Protein AF-A0A6P2AB11-F1 (afdb_monomer)

Solvent-accessible surface area (backbone atoms only — not comparable to full-atom values): 17139 Å² total; per-residue (Å²): 144,87,82,83,80,92,82,57,99,85,58,57,58,58,28,45,93,41,48,32,78,55,97,66,71,60,27,66,57,38,44,54,52,29,52,50,29,42,52,50,10,52,50,25,40,48,49,32,63,47,36,84,75,46,47,66,59,37,55,74,72,71,49,85,82,56,57,65,55,26,44,49,53,10,48,53,26,31,52,50,23,41,60,48,34,55,57,24,45,52,37,39,54,57,51,58,48,41,42,80,66,49,91,87,47,64,42,100,84,70,39,41,39,61,58,45,51,50,53,30,54,56,46,44,54,50,48,45,52,51,43,44,52,48,38,51,52,52,45,42,24,49,73,64,79,22,58,87,46,95,56,49,68,56,70,67,57,54,53,53,51,53,53,48,49,55,54,49,49,56,40,51,49,41,50,47,39,40,30,58,72,54,18,46,61,26,51,66,38,38,30,65,73,67,69,55,51,74,69,58,57,75,67,45,80,80,79,68,41,28,51,62,53,34,54,67,55,54,50,76,81,49,79,68,66,45,60,46,78,61,94,53,30,37,27,46,61,92,44,83,44,43,79,50,66,92,86,57,65,57,69,66,51,42,50,60,63,58,68,57,93,70,59,44,83,46,54,45,80,47,73,47,97,85,60,34,28,33,36,21,51,82,89,37,84,69,47,78,40,74,47,58,71,59,49,52,50,47,49,52,32,54,29,60,74,56,109

Structure (mmCIF, N/CA/C/O backbone):
data_AF-A0A6P2AB11-F1
#
_entry.id   AF-A0A6P2AB11-F1
#
loop_
_atom_site.group_PDB
_atom_site.id
_atom_site.type_symbol
_atom_site.label_atom_id
_atom_site.label_alt_id
_atom_site.label_comp_id
_atom_site.label_asym_id
_atom_site.label_entity_id
_atom_site.label_seq_id
_atom_site.pdbx_PDB_ins_code
_atom_site.Cartn_x
_atom_site.Cartn_y
_atom_site.Cartn_z
_atom_site.occupancy
_atom_site.B_iso_or_equiv
_atom_site.auth_seq_id
_atom_site.auth_comp_id
_atom_site.auth_asym_id
_atom_site.auth_atom_id
_atom_site.pdbx_PDB_model_num
ATOM 1 N N . MET A 1 1 ? 21.483 17.531 13.051 1.00 34.12 1 MET A N 1
ATOM 2 C CA . MET A 1 1 ? 22.506 17.033 12.108 1.00 34.12 1 MET A CA 1
ATOM 3 C C . MET A 1 1 ? 21.795 16.396 10.913 1.00 34.12 1 MET A C 1
ATOM 5 O O . MET A 1 1 ? 21.757 15.186 10.790 1.00 34.12 1 MET A O 1
ATOM 9 N N . PHE A 1 2 ? 21.144 17.225 10.095 1.00 35.28 2 PHE A N 1
ATOM 10 C CA . PHE A 1 2 ? 20.421 16.840 8.877 1.00 35.28 2 PHE A CA 1
ATOM 11 C C . PHE A 1 2 ? 20.714 17.931 7.851 1.00 35.28 2 PHE A C 1
ATOM 13 O O . PHE A 1 2 ? 19.971 18.897 7.731 1.00 35.28 2 PHE A O 1
ATOM 20 N N . LEU A 1 3 ? 21.880 17.845 7.223 1.00 35.19 3 LEU A N 1
ATOM 21 C CA . LEU A 1 3 ? 22.213 18.637 6.047 1.00 35.19 3 LEU A CA 1
ATOM 22 C C . LEU A 1 3 ? 23.374 17.924 5.350 1.00 35.19 3 LEU A C 1
ATOM 24 O O . LEU A 1 3 ? 24.538 18.205 5.611 1.00 35.19 3 LEU A O 1
ATOM 28 N N . PHE A 1 4 ? 23.051 16.935 4.522 1.00 38.69 4 PHE A N 1
ATOM 29 C CA . PHE A 1 4 ? 23.984 16.448 3.514 1.00 38.69 4 PHE A CA 1
ATOM 30 C C . PHE A 1 4 ? 23.495 16.964 2.162 1.00 38.69 4 PHE A C 1
ATOM 32 O O . PHE A 1 4 ? 22.504 16.489 1.622 1.00 38.69 4 PHE A O 1
ATOM 39 N N . LEU A 1 5 ? 24.159 18.040 1.733 1.00 37.28 5 LEU A N 1
ATOM 40 C CA . LEU A 1 5 ? 24.574 18.349 0.364 1.00 37.28 5 LEU A CA 1
ATOM 41 C C . LEU A 1 5 ? 23.638 17.867 -0.757 1.00 37.28 5 LEU A C 1
ATOM 43 O O . LEU A 1 5 ? 23.823 16.801 -1.333 1.00 37.28 5 LEU A O 1
ATOM 47 N N . ILE A 1 6 ? 22.692 18.734 -1.123 1.00 41.22 6 ILE A N 1
ATOM 48 C CA . ILE A 1 6 ? 22.151 18.784 -2.484 1.00 41.22 6 ILE A CA 1
ATOM 49 C C . ILE A 1 6 ? 23.162 19.590 -3.305 1.00 41.22 6 ILE A C 1
ATOM 51 O O . ILE A 1 6 ? 23.110 20.817 -3.333 1.00 41.22 6 ILE A O 1
ATOM 55 N N . THR A 1 7 ? 24.120 18.911 -3.924 1.00 39.31 7 THR A N 1
ATOM 56 C CA . THR A 1 7 ? 25.009 19.498 -4.936 1.00 39.31 7 THR A CA 1
ATOM 57 C C . THR A 1 7 ? 25.017 18.575 -6.143 1.00 39.31 7 THR A C 1
ATOM 59 O O . THR A 1 7 ? 25.896 17.733 -6.263 1.00 39.31 7 THR A O 1
ATOM 62 N N . ASP A 1 8 ? 23.931 18.665 -6.912 1.00 36.97 8 ASP A N 1
ATOM 63 C CA . ASP A 1 8 ? 23.827 18.501 -8.371 1.00 36.97 8 ASP A CA 1
ATOM 64 C C . ASP A 1 8 ? 22.371 18.166 -8.709 1.00 36.97 8 ASP A C 1
ATOM 66 O O . ASP A 1 8 ? 21.935 17.023 -8.705 1.00 36.97 8 ASP A O 1
ATOM 70 N N . ALA A 1 9 ? 21.572 19.198 -8.984 1.00 40.34 9 ALA A N 1
ATOM 71 C CA . ALA A 1 9 ? 20.185 19.038 -9.428 1.00 40.34 9 ALA A CA 1
ATOM 72 C C . ALA A 1 9 ? 20.074 18.607 -10.912 1.00 40.34 9 ALA A C 1
ATOM 74 O O . ALA A 1 9 ? 18.976 18.582 -11.462 1.00 40.34 9 ALA A O 1
ATOM 75 N N . SER A 1 10 ? 21.200 18.299 -11.568 1.00 41.22 10 SER A N 1
ATOM 76 C CA . SER A 1 10 ? 21.298 17.898 -12.979 1.00 41.22 10 SER A CA 1
ATOM 77 C C . SER A 1 10 ? 21.684 16.427 -13.193 1.00 41.22 10 SER A C 1
ATOM 79 O O . SER A 1 10 ? 21.581 15.946 -14.320 1.00 41.22 10 SER A O 1
ATOM 81 N N . SER A 1 11 ? 22.060 15.688 -12.146 1.00 46.97 11 SER A N 1
ATOM 82 C CA . SER A 1 11 ? 22.234 14.231 -12.170 1.00 46.97 11 SER A CA 1
ATOM 83 C C . SER A 1 11 ? 21.175 13.608 -11.259 1.00 46.97 11 SER A C 1
ATOM 85 O O . SER A 1 11 ? 21.085 13.918 -10.075 1.00 46.97 11 SER A O 1
ATOM 87 N N . GLY A 1 12 ? 20.278 12.795 -11.826 1.00 59.38 12 GLY A N 1
ATOM 88 C CA . GLY A 1 12 ? 19.203 12.156 -11.060 1.00 59.38 12 GLY A CA 1
ATOM 89 C C . GLY A 1 12 ? 19.743 11.383 -9.850 1.00 59.38 12 GLY A C 1
ATOM 90 O O . GLY A 1 12 ? 20.877 10.920 -9.881 1.00 59.38 12 GLY A O 1
ATOM 91 N N . LEU A 1 13 ? 18.938 11.228 -8.790 1.00 71.50 13 LEU A N 1
ATOM 92 C CA . LEU A 1 13 ? 19.354 10.482 -7.593 1.00 71.50 13 LEU A CA 1
ATOM 93 C C . LEU A 1 13 ? 19.902 9.099 -7.976 1.00 71.50 13 LEU A C 1
ATOM 95 O O . LEU A 1 13 ? 19.181 8.294 -8.568 1.00 71.50 13 LEU A O 1
ATOM 99 N N . ASP A 1 14 ? 21.151 8.824 -7.612 1.00 78.69 14 ASP A N 1
ATOM 100 C CA . ASP A 1 14 ? 21.774 7.518 -7.806 1.00 78.69 14 ASP A CA 1
ATOM 101 C C . ASP A 1 14 ? 21.061 6.446 -6.978 1.00 78.69 14 ASP A C 1
ATOM 103 O O . ASP A 1 14 ? 20.779 6.624 -5.789 1.00 78.69 14 ASP A O 1
ATOM 107 N N . LEU A 1 15 ? 20.805 5.294 -7.594 1.00 80.62 15 LEU A N 1
ATOM 108 C CA . LEU A 1 15 ? 20.230 4.143 -6.914 1.00 80.62 15 LEU A CA 1
ATOM 109 C C . LEU A 1 15 ? 21.322 3.267 -6.296 1.00 80.62 15 LEU A C 1
ATOM 111 O O . LEU A 1 15 ? 22.359 2.963 -6.896 1.00 80.62 15 LEU A O 1
ATOM 115 N N . GLY A 1 16 ? 21.057 2.820 -5.073 1.00 79.06 16 GLY A N 1
ATOM 116 C CA . GLY A 1 16 ? 21.843 1.818 -4.375 1.00 79.06 16 GLY A CA 1
ATOM 117 C C . GLY A 1 16 ? 21.654 0.415 -4.955 1.00 79.06 16 GLY A C 1
ATOM 118 O O . GLY A 1 16 ? 20.886 0.177 -5.885 1.00 79.06 16 GLY A O 1
ATOM 119 N N . ILE A 1 17 ? 22.338 -0.565 -4.360 1.00 78.81 17 ILE A N 1
ATOM 120 C CA . ILE A 1 17 ? 22.273 -1.971 -4.797 1.00 78.81 17 ILE A CA 1
ATOM 121 C C . ILE A 1 17 ? 20.842 -2.527 -4.666 1.00 78.81 17 ILE A C 1
ATOM 123 O O . ILE A 1 17 ? 20.426 -3.361 -5.466 1.00 78.81 17 ILE A O 1
ATOM 127 N N . ASN A 1 18 ? 20.054 -2.033 -3.714 1.00 80.56 18 ASN A N 1
ATOM 128 C CA . ASN A 1 18 ? 18.635 -2.366 -3.553 1.00 80.56 18 ASN A CA 1
ATOM 129 C C . ASN A 1 18 ? 17.713 -1.695 -4.599 1.00 80.56 18 ASN A C 1
ATOM 131 O O . ASN A 1 18 ? 16.507 -1.923 -4.577 1.00 80.56 18 ASN A O 1
ATOM 135 N N . GLY A 1 19 ? 18.241 -0.880 -5.517 1.00 82.94 19 GLY A N 1
ATOM 136 C CA . GLY A 1 19 ? 17.440 -0.155 -6.505 1.00 82.94 19 GLY A CA 1
ATOM 137 C C . GLY A 1 19 ? 16.681 1.046 -5.934 1.00 82.94 19 GLY A C 1
ATOM 138 O O . GLY A 1 19 ? 15.733 1.500 -6.559 1.00 82.94 19 GLY A O 1
ATOM 139 N N . LEU A 1 20 ? 17.073 1.554 -4.760 1.00 87.88 20 LEU A N 1
ATOM 140 C CA . LEU A 1 20 ? 16.475 2.729 -4.120 1.00 87.88 20 LEU A CA 1
ATOM 141 C C . LEU A 1 20 ? 17.543 3.797 -3.845 1.00 87.88 20 LEU A C 1
ATOM 143 O O . LEU A 1 20 ? 18.710 3.452 -3.655 1.00 87.88 20 LEU A O 1
ATOM 147 N N . PRO A 1 21 ? 17.169 5.085 -3.756 1.00 86.38 21 PRO A N 1
ATOM 148 C CA . PRO A 1 21 ? 18.106 6.159 -3.412 1.00 86.38 21 PRO A CA 1
ATOM 149 C C . PRO A 1 21 ? 18.476 6.188 -1.916 1.00 86.38 21 PRO A C 1
ATOM 151 O O . PRO A 1 21 ? 19.158 7.094 -1.443 1.00 86.38 21 PRO A O 1
ATOM 154 N N . TYR A 1 22 ? 18.007 5.205 -1.148 1.00 87.94 22 TYR A N 1
ATOM 155 C CA . TYR A 1 22 ? 18.247 5.044 0.280 1.00 87.94 22 TYR A CA 1
ATOM 156 C C . TYR A 1 22 ? 18.471 3.560 0.614 1.00 87.94 22 TYR A C 1
ATOM 158 O O . TYR A 1 22 ? 17.988 2.679 -0.100 1.00 87.94 22 TYR A O 1
ATOM 166 N N . PRO A 1 23 ? 19.206 3.247 1.696 1.00 84.69 23 PRO A N 1
ATOM 167 C CA . PRO A 1 23 ? 19.664 1.883 1.966 1.00 84.69 23 PRO A CA 1
ATOM 168 C C . PRO A 1 23 ? 18.557 0.927 2.427 1.00 84.69 23 PRO A C 1
ATOM 170 O O . PRO A 1 23 ? 18.666 -0.277 2.203 1.00 84.69 23 PRO A O 1
ATOM 173 N N . LEU A 1 24 ? 17.502 1.440 3.067 1.00 86.56 24 LEU A N 1
ATOM 174 C CA . LEU A 1 24 ? 16.426 0.633 3.642 1.00 86.56 24 LEU A CA 1
ATOM 175 C C . LEU A 1 24 ? 15.075 1.027 3.038 1.00 86.56 24 LEU A C 1
ATOM 177 O O . LEU A 1 24 ? 14.727 2.204 3.131 1.00 86.56 24 LEU A O 1
ATOM 181 N N . PRO A 1 25 ? 14.306 0.075 2.478 1.00 91.88 25 PRO A N 1
ATOM 182 C CA . PRO A 1 25 ? 12.955 0.328 1.985 1.00 91.88 25 PRO A CA 1
ATOM 183 C C . PRO A 1 25 ? 12.088 1.001 3.055 1.00 91.88 25 PRO A C 1
ATOM 185 O O . PRO A 1 25 ? 11.989 0.523 4.188 1.00 91.88 25 PRO A O 1
ATOM 188 N N . ILE A 1 26 ? 11.471 2.125 2.712 1.00 95.44 26 ILE A N 1
ATOM 189 C CA . ILE A 1 26 ? 10.623 2.894 3.622 1.00 95.44 26 ILE A CA 1
ATOM 190 C C . ILE A 1 26 ? 9.228 2.270 3.661 1.00 95.44 26 ILE A C 1
ATOM 192 O O . ILE A 1 26 ? 8.642 2.160 4.740 1.00 95.44 26 ILE A O 1
ATOM 196 N N . HIS A 1 27 ? 8.706 1.821 2.514 1.00 96.69 27 HIS A N 1
ATOM 197 C CA . HIS A 1 27 ? 7.354 1.275 2.419 1.00 96.69 27 HIS A CA 1
ATOM 198 C C . HIS A 1 27 ? 7.125 0.076 3.354 1.00 96.69 27 HIS A C 1
ATOM 200 O O . HIS A 1 27 ? 6.214 0.174 4.174 1.00 96.69 27 HIS A O 1
ATOM 206 N N . PRO A 1 28 ? 7.938 -1.002 3.358 1.00 94.31 28 PRO A N 1
ATOM 207 C CA . PRO A 1 28 ? 7.726 -2.137 4.264 1.00 94.31 28 PRO A CA 1
ATOM 208 C C . PRO A 1 28 ? 7.771 -1.754 5.751 1.00 94.31 28 PRO A C 1
ATOM 210 O O . PRO A 1 28 ? 6.985 -2.262 6.549 1.00 94.31 28 PRO A O 1
ATOM 213 N N . ASN A 1 29 ? 8.629 -0.801 6.131 1.00 95.31 29 ASN A N 1
ATOM 214 C CA . ASN A 1 29 ? 8.689 -0.294 7.505 1.00 95.31 29 ASN A CA 1
ATOM 215 C C . ASN A 1 29 ? 7.396 0.439 7.893 1.00 95.31 29 ASN A C 1
ATOM 217 O O . ASN A 1 29 ? 6.841 0.210 8.970 1.00 95.31 29 ASN A O 1
ATOM 221 N N . LEU A 1 30 ? 6.883 1.286 6.996 1.00 97.38 30 LEU A N 1
ATOM 222 C CA . LEU A 1 30 ? 5.601 1.962 7.187 1.00 97.38 30 LEU A CA 1
ATOM 223 C C . LEU A 1 30 ? 4.414 0.987 7.147 1.00 97.38 30 LEU A C 1
ATOM 225 O O . LEU A 1 30 ? 3.452 1.192 7.885 1.00 97.38 30 LEU A O 1
ATOM 229 N N . VAL A 1 31 ? 4.484 -0.093 6.360 1.00 96.88 31 VAL A N 1
ATOM 230 C CA . VAL A 1 31 ? 3.482 -1.170 6.356 1.00 96.88 31 VAL A CA 1
ATOM 231 C C . VAL A 1 31 ? 3.421 -1.843 7.722 1.00 96.88 31 VAL A C 1
ATOM 233 O O . VAL A 1 31 ? 2.333 -1.938 8.282 1.00 96.88 31 VAL A O 1
ATOM 236 N N . HIS A 1 32 ? 4.552 -2.252 8.306 1.00 95.75 32 HIS A N 1
ATOM 237 C CA . HIS A 1 32 ? 4.558 -2.863 9.642 1.00 95.75 32 HIS A CA 1
ATOM 238 C C . HIS A 1 32 ? 3.955 -1.941 10.702 1.00 95.75 32 HIS A C 1
ATOM 240 O O . HIS A 1 32 ? 3.153 -2.387 11.526 1.00 95.75 32 HIS A O 1
ATOM 246 N N . PHE A 1 33 ? 4.293 -0.651 10.656 1.00 97.25 33 PHE A N 1
ATOM 247 C CA . PHE A 1 33 ? 3.731 0.329 11.578 1.00 97.25 33 PHE A CA 1
ATOM 248 C C . PHE A 1 33 ? 2.221 0.523 11.363 1.00 97.25 33 PHE A C 1
ATOM 250 O O . PHE A 1 33 ? 1.452 0.468 12.320 1.00 97.25 33 PHE A O 1
ATOM 257 N N . THR A 1 34 ? 1.780 0.659 10.110 1.00 97.88 34 THR A N 1
ATOM 258 C CA . THR A 1 34 ? 0.364 0.780 9.727 1.00 97.88 34 THR A CA 1
ATOM 259 C C . THR A 1 34 ? -0.448 -0.432 10.170 1.00 97.88 34 THR A C 1
ATOM 261 O O . THR A 1 34 ? -1.450 -0.285 10.866 1.00 97.88 34 THR A O 1
ATOM 264 N N . VAL A 1 35 ? -0.005 -1.642 9.825 1.00 97.06 35 VAL A N 1
ATOM 265 C CA . VAL A 1 35 ? -0.689 -2.888 10.195 1.00 97.06 35 VAL A CA 1
ATOM 266 C C . VAL A 1 35 ? -0.728 -3.047 11.713 1.00 97.06 35 VAL A C 1
ATOM 268 O O . VAL A 1 35 ? -1.780 -3.378 12.256 1.00 97.06 35 VAL A O 1
ATOM 271 N N . GLY A 1 36 ? 0.374 -2.753 12.410 1.00 97.19 36 GLY A N 1
ATOM 272 C CA . GLY A 1 36 ? 0.432 -2.797 13.870 1.00 97.19 36 GLY A CA 1
ATOM 273 C C . GLY A 1 36 ? -0.594 -1.870 14.524 1.00 97.19 36 GLY A C 1
ATOM 274 O O . GLY A 1 36 ? -1.380 -2.318 15.358 1.00 97.19 36 GLY A O 1
ATOM 275 N N . LEU A 1 37 ? -0.647 -0.602 14.106 1.00 98.38 37 LEU A N 1
ATOM 276 C CA . LEU A 1 37 ? -1.634 0.358 14.606 1.00 98.38 37 LEU A CA 1
ATOM 277 C C . LEU A 1 37 ? -3.071 -0.067 14.274 1.00 98.38 37 LEU A C 1
ATOM 279 O O . LEU A 1 37 ? -3.944 0.028 15.134 1.00 98.38 37 LEU A O 1
ATOM 283 N N . PHE A 1 38 ? -3.325 -0.563 13.059 1.00 98.38 38 PHE A N 1
ATOM 284 C CA . PHE A 1 38 ? -4.657 -1.021 12.662 1.00 98.38 38 PHE A CA 1
ATOM 285 C C . PHE A 1 38 ? -5.128 -2.197 13.522 1.00 98.38 38 PHE A C 1
ATOM 287 O O . PHE A 1 38 ? -6.217 -2.158 14.092 1.00 98.38 38 PHE A O 1
ATOM 294 N N . VAL A 1 39 ? -4.292 -3.228 13.666 1.00 98.00 39 VAL A N 1
ATOM 295 C CA . VAL A 1 39 ? -4.618 -4.415 14.464 1.00 98.00 39 VAL A CA 1
ATOM 296 C C . VAL A 1 39 ? -4.823 -4.039 15.928 1.00 98.00 39 VAL A C 1
ATOM 298 O O . VAL A 1 39 ? -5.800 -4.486 16.524 1.00 98.00 39 VAL A O 1
ATOM 301 N N . LEU A 1 40 ? -3.974 -3.177 16.500 1.00 98.00 40 LEU A N 1
ATOM 302 C CA . LEU A 1 40 ? -4.152 -2.684 17.870 1.00 98.00 40 LEU A CA 1
ATOM 303 C C . LEU A 1 40 ? -5.454 -1.896 18.033 1.00 98.00 40 LEU A C 1
ATOM 305 O O . LEU A 1 40 ? -6.160 -2.087 19.023 1.00 98.00 40 LEU A O 1
ATOM 309 N N . ALA A 1 41 ? -5.805 -1.046 17.066 1.00 98.25 41 ALA A N 1
ATOM 310 C CA . ALA A 1 41 ? -7.050 -0.290 17.100 1.00 98.25 41 ALA A CA 1
ATOM 311 C C . ALA A 1 41 ? -8.271 -1.214 17.202 1.00 98.25 41 ALA A C 1
ATOM 313 O O . ALA A 1 41 ? -9.107 -1.064 18.098 1.00 98.25 41 ALA A O 1
ATOM 314 N N . ILE A 1 42 ? -8.342 -2.206 16.311 1.00 98.00 42 ILE A N 1
ATOM 315 C CA . ILE A 1 42 ? -9.460 -3.150 16.269 1.00 98.00 42 ILE A CA 1
ATOM 316 C C . ILE A 1 42 ? -9.440 -4.080 17.482 1.00 98.00 42 ILE A C 1
ATOM 318 O O . ILE A 1 42 ? -10.497 -4.345 18.048 1.00 98.00 42 ILE A O 1
ATOM 322 N N . PHE A 1 43 ? -8.264 -4.524 17.931 1.00 97.38 43 PHE A N 1
ATOM 323 C CA . PHE A 1 43 ? -8.111 -5.304 19.158 1.00 97.38 43 PHE A CA 1
ATOM 324 C C . PHE A 1 43 ? -8.745 -4.581 20.352 1.00 97.38 43 PHE A C 1
ATOM 326 O O . PHE A 1 43 ? -9.594 -5.150 21.035 1.00 97.38 43 PHE A O 1
ATOM 333 N N . PHE A 1 44 ? -8.417 -3.306 20.569 1.00 96.81 44 PHE A N 1
ATOM 334 C CA . PHE A 1 44 ? -8.992 -2.550 21.679 1.00 96.81 44 PHE A CA 1
ATOM 335 C C . PHE A 1 44 ? -10.491 -2.273 21.512 1.00 96.81 44 PHE A C 1
ATOM 337 O O . PHE A 1 44 ? -11.233 -2.366 22.490 1.00 96.81 44 PHE A O 1
ATOM 344 N N . ASP A 1 45 ? -10.973 -2.001 20.296 1.00 96.88 45 ASP A N 1
ATOM 345 C CA . ASP A 1 45 ? -12.413 -1.859 20.049 1.00 96.88 45 ASP A CA 1
ATOM 346 C C . ASP A 1 45 ? -13.173 -3.179 20.315 1.00 96.88 45 ASP A C 1
ATOM 348 O O . ASP A 1 45 ? -14.269 -3.148 20.884 1.00 96.88 45 ASP A O 1
ATOM 352 N N . VAL A 1 46 ? -12.590 -4.338 19.979 1.00 96.00 46 VAL A N 1
ATOM 353 C CA . VAL A 1 46 ? -13.147 -5.673 20.270 1.00 96.00 46 VAL A CA 1
ATOM 354 C C . VAL A 1 46 ? -13.175 -5.944 21.773 1.00 96.00 46 VAL A C 1
ATOM 356 O O . VAL A 1 46 ? -14.228 -6.325 22.282 1.00 96.00 46 VAL A O 1
ATOM 359 N N . PHE A 1 47 ? -12.083 -5.690 22.498 1.00 93.31 47 PHE A N 1
ATOM 360 C CA . PHE A 1 47 ? -12.028 -5.859 23.958 1.00 93.31 47 PHE A CA 1
ATOM 361 C C . PHE A 1 47 ? -13.012 -4.919 24.667 1.00 93.31 47 PHE A C 1
ATOM 363 O O . PHE A 1 47 ? -13.776 -5.313 25.550 1.00 93.31 47 PHE A O 1
ATOM 370 N N . GLY A 1 48 ? -13.102 -3.665 24.215 1.00 92.56 48 GLY A N 1
ATOM 371 C CA . GLY A 1 48 ? -14.123 -2.729 24.677 1.00 92.56 48 GLY A CA 1
ATOM 372 C C . GLY A 1 48 ? -15.543 -3.239 24.402 1.00 92.56 48 GLY A C 1
ATOM 373 O O . GLY A 1 48 ? -16.433 -3.113 25.249 1.00 92.56 48 GLY A O 1
ATOM 374 N N . PHE A 1 49 ? -15.793 -3.850 23.245 1.00 93.56 49 PHE A N 1
ATOM 375 C CA . PHE A 1 49 ? -17.093 -4.422 22.893 1.00 93.56 49 PHE A CA 1
ATOM 376 C C . PHE A 1 49 ? -17.441 -5.656 23.748 1.00 93.56 49 PHE A C 1
ATOM 378 O O . PHE A 1 49 ? -18.524 -5.689 24.341 1.00 93.56 49 PHE A O 1
ATOM 385 N N . LEU A 1 50 ? -16.510 -6.606 23.886 1.00 91.88 50 LEU A N 1
ATOM 386 C CA . LEU A 1 50 ? -16.654 -7.877 24.611 1.00 91.88 50 LEU A CA 1
ATOM 387 C C . LEU A 1 50 ? -16.368 -7.778 26.116 1.00 91.88 50 LEU A C 1
ATOM 389 O O . LEU A 1 50 ? -16.466 -8.778 26.824 1.00 91.88 50 LEU A O 1
ATOM 393 N N . TYR A 1 51 ? -16.113 -6.576 26.634 1.00 85.94 51 TYR A N 1
ATOM 394 C CA . TYR A 1 51 ? -15.795 -6.311 28.039 1.00 85.94 51 TYR A CA 1
ATOM 395 C C . TYR A 1 51 ? -16.622 -7.107 29.078 1.00 85.94 51 TYR A C 1
ATOM 397 O O . TYR A 1 51 ? -16.034 -7.600 30.045 1.00 85.94 51 TYR A O 1
ATOM 405 N N . PRO A 1 52 ? -17.959 -7.292 28.941 1.00 81.44 52 PRO A N 1
ATOM 406 C CA . PRO A 1 52 ? -18.726 -8.108 29.889 1.00 81.44 52 PRO A CA 1
ATOM 407 C C . PRO A 1 52 ? -18.244 -9.564 30.010 1.00 81.44 52 PRO A C 1
ATOM 409 O O . PRO A 1 52 ? -18.328 -10.131 31.099 1.00 81.44 52 PRO A O 1
ATOM 412 N N . LEU A 1 53 ? -17.727 -10.146 28.924 1.00 80.88 53 LEU A N 1
ATOM 413 C CA . LEU A 1 53 ? -17.209 -11.517 28.858 1.00 80.88 53 LEU A CA 1
ATOM 414 C C . LEU A 1 53 ? -15.786 -11.628 29.416 1.00 80.88 53 LEU A C 1
ATOM 416 O O . LEU A 1 53 ? -15.438 -12.647 30.001 1.00 80.88 53 LEU A O 1
ATOM 420 N N . GLU A 1 54 ? -14.975 -10.581 29.273 1.00 76.69 54 GLU A N 1
ATOM 421 C CA . GLU A 1 54 ? -13.568 -10.572 29.703 1.00 76.69 54 GLU A CA 1
ATOM 422 C C . GLU A 1 54 ? -13.402 -10.215 31.185 1.00 76.69 54 GLU A C 1
ATOM 424 O O . GLU A 1 54 ? -12.424 -10.598 31.832 1.00 76.69 54 GLU A O 1
ATOM 429 N N . ARG A 1 55 ? -14.385 -9.507 31.757 1.00 74.12 55 ARG A N 1
ATOM 430 C CA . ARG A 1 55 ? -14.385 -9.055 33.155 1.00 74.12 55 ARG A CA 1
ATOM 431 C C . ARG A 1 55 ? -14.050 -10.156 34.181 1.00 74.12 55 ARG A C 1
ATOM 433 O O . ARG A 1 55 ? -13.323 -9.837 35.123 1.00 74.12 55 ARG A O 1
ATOM 440 N N . PRO A 1 56 ? -14.539 -11.409 34.077 1.00 76.75 56 PRO A N 1
ATOM 441 C CA . PRO A 1 56 ? -14.172 -12.480 35.007 1.00 76.75 56 PRO A CA 1
ATOM 442 C C . PRO A 1 56 ? -12.676 -12.817 34.969 1.00 76.75 56 PRO A C 1
ATOM 444 O O . PRO A 1 56 ? -12.067 -12.987 36.021 1.00 76.75 56 PRO A O 1
ATOM 447 N N . ILE A 1 57 ? -12.073 -12.841 33.776 1.00 79.44 57 ILE A N 1
ATOM 448 C CA . ILE A 1 57 ? -10.645 -13.134 33.588 1.00 79.44 57 ILE A CA 1
ATOM 449 C C . ILE A 1 57 ? -9.800 -11.966 34.103 1.00 79.44 57 ILE A C 1
ATOM 451 O O . ILE A 1 57 ? -8.841 -12.176 34.837 1.00 79.44 57 ILE A O 1
ATOM 455 N N . MET A 1 58 ? -10.180 -10.721 33.798 1.00 78.38 58 MET A N 1
ATOM 456 C CA . MET A 1 58 ? -9.419 -9.551 34.258 1.00 78.38 58 MET A CA 1
ATOM 457 C C . MET A 1 58 ? -9.450 -9.394 35.784 1.00 78.38 58 MET A C 1
ATOM 459 O O . MET A 1 58 ? -8.446 -9.022 36.392 1.00 78.38 58 MET A O 1
ATOM 463 N N . LYS A 1 59 ? -10.573 -9.758 36.420 1.00 77.38 59 LYS A N 1
ATOM 464 C CA . LYS A 1 59 ? -10.667 -9.858 37.883 1.00 77.38 59 LYS A CA 1
ATOM 465 C C . LYS A 1 59 ? -9.725 -10.917 38.454 1.00 77.38 59 LYS A C 1
ATOM 467 O O . LYS A 1 59 ? -9.123 -10.659 39.489 1.00 77.38 59 LYS A O 1
ATOM 472 N N . LEU A 1 60 ? -9.582 -12.067 37.789 1.00 81.75 60 LEU A N 1
ATOM 473 C CA . LEU A 1 60 ? -8.679 -13.141 38.216 1.00 81.75 60 LEU A CA 1
ATOM 474 C C . LEU A 1 60 ? -7.214 -12.671 38.268 1.00 81.75 60 LEU A C 1
ATOM 476 O O . LEU A 1 60 ? -6.479 -13.044 39.177 1.00 81.75 60 LEU A O 1
ATOM 480 N N . ILE A 1 61 ? -6.810 -11.808 37.331 1.00 83.31 61 ILE A N 1
ATOM 481 C CA . ILE A 1 61 ? -5.444 -11.261 37.233 1.00 83.31 61 ILE A CA 1
ATOM 482 C C . ILE A 1 61 ? -5.272 -9.881 37.899 1.00 83.31 61 ILE A C 1
ATOM 484 O O . ILE A 1 61 ? -4.241 -9.242 37.720 1.00 83.31 61 ILE A O 1
ATOM 488 N N . HIS A 1 62 ? -6.257 -9.417 38.681 1.00 80.62 62 HIS A N 1
ATOM 489 C CA . HIS A 1 62 ? -6.236 -8.149 39.435 1.00 80.62 62 HIS A CA 1
ATOM 490 C C . HIS A 1 62 ? -6.000 -6.872 38.609 1.00 80.62 62 HIS A C 1
ATOM 492 O O . HIS A 1 62 ? -5.628 -5.830 39.153 1.00 80.62 62 HIS A O 1
ATOM 498 N N . ILE A 1 63 ? -6.285 -6.907 37.309 1.00 75.56 63 ILE A N 1
ATOM 499 C CA . ILE A 1 63 ? -6.282 -5.710 36.469 1.00 75.56 63 ILE A CA 1
ATOM 500 C C . ILE A 1 63 ? -7.665 -5.063 36.583 1.00 75.56 63 ILE A C 1
ATOM 502 O O . ILE A 1 63 ? -8.689 -5.741 36.495 1.00 75.56 63 ILE A O 1
ATOM 506 N N . LYS A 1 64 ? -7.717 -3.744 36.804 1.00 69.94 64 LYS A N 1
ATOM 507 C CA . LYS A 1 64 ? -8.956 -2.953 36.733 1.00 69.94 64 LYS A CA 1
ATOM 508 C C . LYS A 1 64 ? -9.056 -2.323 35.342 1.00 69.94 64 LYS A C 1
ATOM 510 O O . LYS A 1 64 ? -8.558 -1.214 35.161 1.00 69.94 64 LYS A O 1
ATOM 515 N N . PRO A 1 65 ? -9.648 -3.003 34.351 1.00 68.75 65 PRO A N 1
ATOM 516 C CA . PRO A 1 65 ? -9.773 -2.433 33.023 1.00 68.75 65 PRO A CA 1
ATOM 517 C C . PRO A 1 65 ? -10.855 -1.352 33.025 1.00 68.75 65 PRO A C 1
ATOM 519 O O . PRO A 1 65 ? -11.983 -1.591 33.467 1.00 68.75 65 PRO A O 1
ATOM 522 N N . ASP A 1 66 ? -10.526 -0.177 32.503 1.00 84.12 66 ASP A N 1
ATOM 523 C CA . ASP A 1 66 ? -11.522 0.826 32.152 1.00 84.12 66 ASP A CA 1
ATOM 524 C C . ASP A 1 66 ? -11.979 0.584 30.710 1.00 84.12 66 ASP A C 1
ATOM 526 O O . ASP A 1 66 ? -11.198 0.661 29.762 1.00 84.12 66 ASP A O 1
ATOM 530 N N . ARG A 1 67 ? -13.267 0.270 30.541 1.00 88.88 67 ARG A N 1
ATOM 531 C CA . ARG A 1 67 ? -13.865 0.041 29.224 1.00 88.88 67 ARG A CA 1
ATOM 532 C C . ARG A 1 67 ? -13.734 1.270 28.322 1.00 88.88 67 ARG A C 1
ATOM 534 O O . ARG A 1 67 ? -13.554 1.117 27.117 1.00 88.88 67 ARG A O 1
ATOM 541 N N . ALA A 1 68 ? -13.825 2.472 28.894 1.00 90.56 68 ALA A N 1
ATOM 542 C CA . ALA A 1 68 ? -13.655 3.708 28.140 1.00 90.56 68 ALA A CA 1
ATOM 543 C C . ALA A 1 68 ? -12.219 3.839 27.614 1.00 90.56 68 ALA A C 1
ATOM 545 O O . ALA A 1 68 ? -12.035 4.192 26.451 1.00 90.56 68 ALA A O 1
ATOM 546 N N . ALA A 1 69 ? -11.223 3.440 28.414 1.00 92.00 69 ALA A N 1
ATOM 547 C CA . ALA A 1 69 ? -9.824 3.444 27.998 1.00 92.00 69 ALA A CA 1
ATOM 548 C C . ALA A 1 69 ? -9.571 2.533 26.786 1.00 92.00 69 ALA A C 1
ATOM 550 O O . ALA A 1 69 ? -8.836 2.925 25.884 1.00 92.00 69 ALA A O 1
ATOM 551 N N . PHE A 1 70 ? -10.217 1.363 26.698 1.00 93.75 70 PHE A N 1
ATOM 552 C CA . PHE A 1 70 ? -10.131 0.532 25.491 1.00 93.75 70 PHE A CA 1
ATOM 553 C C . PHE A 1 70 ? -10.656 1.261 24.252 1.00 93.75 70 PHE A C 1
ATOM 555 O O . PHE A 1 70 ? -9.985 1.294 23.225 1.00 93.75 70 PHE A O 1
ATOM 562 N N . PHE A 1 71 ? -11.811 1.917 24.344 1.00 96.00 71 PHE A N 1
ATOM 563 C CA . PHE A 1 71 ? -12.345 2.674 23.212 1.00 96.00 71 PHE A CA 1
ATOM 564 C C . PHE A 1 71 ? -11.513 3.913 22.855 1.00 96.00 71 PHE A C 1
ATOM 566 O O . PHE A 1 71 ? -11.479 4.295 21.685 1.00 96.00 71 PHE A O 1
ATOM 573 N N . ASP A 1 72 ? -10.833 4.528 23.823 1.00 96.12 72 ASP A N 1
ATOM 574 C CA . ASP A 1 72 ? -9.888 5.618 23.572 1.00 96.12 72 ASP A CA 1
ATOM 575 C C . ASP A 1 72 ? -8.629 5.119 22.856 1.00 96.12 72 ASP A C 1
ATOM 577 O O . ASP A 1 72 ? -8.215 5.714 21.860 1.00 96.12 72 ASP A O 1
ATOM 581 N N . LEU A 1 73 ? -8.052 4.003 23.310 1.00 96.88 73 LEU A N 1
ATOM 582 C CA . LEU A 1 73 ? -6.903 3.374 22.657 1.00 96.88 73 LEU A CA 1
ATOM 583 C C . LEU A 1 73 ? -7.260 2.914 21.241 1.00 96.88 73 LEU A C 1
ATOM 585 O O . LEU A 1 73 ? -6.493 3.171 20.313 1.00 96.88 73 LEU A O 1
ATOM 589 N N . GLY A 1 74 ? -8.435 2.306 21.057 1.00 97.62 74 GLY A N 1
ATOM 590 C CA . GLY A 1 74 ? -8.961 1.933 19.745 1.00 97.62 74 GLY A CA 1
ATOM 591 C C . GLY A 1 74 ? -9.042 3.133 18.801 1.00 97.62 74 GLY A C 1
ATOM 592 O O . GLY A 1 74 ? -8.476 3.117 17.709 1.00 97.62 74 GLY A O 1
ATOM 593 N N . TRP A 1 75 ? -9.662 4.223 19.263 1.00 98.31 75 TRP A N 1
ATOM 594 C CA . TRP A 1 75 ? -9.823 5.449 18.483 1.00 98.31 75 TRP A CA 1
ATOM 595 C C . TRP A 1 75 ? -8.495 6.088 18.062 1.00 98.31 75 TRP A C 1
ATOM 597 O O . TRP A 1 75 ? -8.309 6.393 16.884 1.00 98.31 75 TRP A O 1
ATOM 607 N N . TRP A 1 76 ? -7.570 6.305 19.000 1.00 98.31 76 TRP A N 1
ATOM 608 C CA . TRP A 1 76 ? -6.329 7.019 18.692 1.00 98.31 76 TRP A CA 1
ATOM 609 C C . TRP A 1 76 ? -5.392 6.209 17.797 1.00 98.31 76 TRP A C 1
ATOM 611 O O . TRP A 1 76 ? -4.774 6.787 16.904 1.00 98.31 76 TRP A O 1
ATOM 621 N N . ASN A 1 77 ? -5.344 4.882 17.962 1.00 98.69 77 ASN A N 1
ATOM 622 C CA . ASN A 1 77 ? -4.627 4.018 17.024 1.00 98.69 77 ASN A CA 1
ATOM 623 C C . ASN A 1 77 ? -5.272 4.057 15.630 1.00 98.69 77 ASN A C 1
ATOM 625 O O . ASN A 1 77 ? -4.553 4.166 14.639 1.00 98.69 77 ASN A O 1
ATOM 629 N N . LEU A 1 78 ? -6.611 4.053 15.540 1.00 98.56 78 LEU A N 1
ATOM 630 C CA . LEU A 1 78 ? -7.324 4.108 14.260 1.00 98.56 78 LEU A CA 1
ATOM 631 C C . LEU A 1 78 ? -7.149 5.452 13.526 1.00 98.56 78 LEU A C 1
ATOM 633 O O . LEU A 1 78 ? -7.089 5.510 12.296 1.00 98.56 78 LEU A O 1
ATOM 637 N N . LEU A 1 79 ? -7.064 6.553 14.271 1.00 98.62 79 LEU A N 1
ATOM 638 C CA . LEU A 1 79 ? -6.769 7.862 13.697 1.00 98.62 79 LEU A CA 1
ATOM 639 C C . LEU A 1 79 ? -5.312 7.945 13.228 1.00 98.62 79 LEU A C 1
ATOM 641 O O . LEU A 1 79 ? -5.049 8.399 12.114 1.00 98.62 79 LEU A O 1
ATOM 645 N N . ALA A 1 80 ? -4.371 7.483 14.056 1.00 98.69 80 ALA A N 1
ATOM 646 C CA . A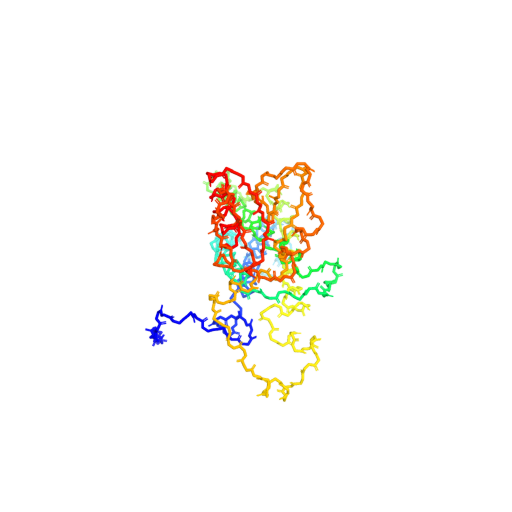LA A 1 80 ? -2.956 7.464 13.708 1.00 98.69 80 ALA A CA 1
ATOM 647 C C . ALA A 1 80 ? -2.704 6.615 12.456 1.00 98.69 80 ALA A C 1
ATOM 649 O O . ALA A 1 80 ? -2.034 7.075 11.533 1.00 98.69 80 ALA A O 1
ATOM 650 N N . VAL A 1 81 ? -3.295 5.418 12.373 1.00 98.56 81 VAL A N 1
ATOM 651 C CA . VAL A 1 81 ? -3.132 4.557 11.198 1.00 98.56 81 VAL A CA 1
ATOM 652 C C . VAL A 1 81 ? -3.719 5.177 9.935 1.00 98.56 81 VAL A C 1
ATOM 654 O O . VAL A 1 81 ? -3.076 5.105 8.892 1.00 98.56 81 VAL A O 1
ATOM 657 N N . ALA A 1 82 ? -4.870 5.855 10.004 1.00 98.62 82 ALA A N 1
ATOM 658 C CA . ALA A 1 82 ? -5.417 6.563 8.845 1.00 98.62 82 ALA A CA 1
ATOM 659 C C . ALA A 1 82 ? -4.441 7.606 8.289 1.00 98.62 82 ALA A C 1
ATOM 661 O O . ALA A 1 82 ? -4.264 7.681 7.077 1.00 98.62 82 ALA A O 1
ATOM 662 N N . ILE A 1 83 ? -3.759 8.357 9.159 1.00 98.62 83 ILE A N 1
ATOM 663 C CA . ILE A 1 83 ? -2.754 9.348 8.751 1.00 98.62 83 ILE A CA 1
ATOM 664 C C . ILE A 1 83 ? -1.521 8.656 8.152 1.00 98.62 83 ILE A C 1
ATOM 666 O O . ILE A 1 83 ? -1.081 8.998 7.056 1.00 98.62 83 ILE A O 1
ATOM 670 N N . VAL A 1 84 ? -0.972 7.658 8.848 1.00 98.50 84 VAL A N 1
ATOM 671 C CA . VAL A 1 84 ? 0.249 6.942 8.437 1.00 98.50 84 VAL A CA 1
ATOM 672 C C . VAL A 1 84 ? 0.050 6.178 7.122 1.00 98.50 84 VAL A C 1
ATOM 674 O O . VAL A 1 84 ? 0.981 6.069 6.319 1.00 98.50 84 VAL A O 1
ATOM 677 N N . THR A 1 85 ? -1.162 5.690 6.849 1.00 98.31 85 THR A N 1
ATOM 678 C CA . THR A 1 85 ? -1.448 4.912 5.635 1.00 98.31 85 THR A CA 1
ATOM 679 C C . THR A 1 85 ? -1.241 5.736 4.361 1.00 98.31 85 THR A C 1
ATOM 681 O O . THR A 1 85 ? -0.772 5.187 3.367 1.00 98.31 85 THR A O 1
ATOM 684 N N . PHE A 1 86 ? -1.477 7.055 4.380 1.00 98.44 86 PHE A N 1
ATOM 685 C CA . PHE A 1 86 ? -1.160 7.917 3.230 1.00 98.44 86 PHE A CA 1
ATOM 686 C C . PHE A 1 86 ? 0.331 7.878 2.885 1.00 98.44 86 PHE A C 1
ATOM 688 O O . PHE A 1 86 ? 0.693 7.686 1.725 1.00 98.44 86 PHE A O 1
ATOM 695 N N . PHE A 1 87 ? 1.200 7.996 3.892 1.00 98.25 87 PHE A N 1
ATOM 696 C CA . PHE A 1 87 ? 2.649 7.906 3.700 1.00 98.25 87 PHE A CA 1
ATOM 697 C C . PHE A 1 87 ? 3.075 6.499 3.277 1.00 98.25 87 PHE A C 1
ATOM 699 O O . PHE A 1 87 ? 3.944 6.350 2.423 1.00 98.25 87 PHE A O 1
ATOM 706 N N . THR A 1 88 ? 2.425 5.472 3.827 1.00 98.31 88 THR A N 1
ATOM 707 C CA . THR A 1 88 ? 2.673 4.067 3.473 1.00 98.31 88 THR A CA 1
ATOM 708 C C . THR A 1 88 ? 2.393 3.809 1.995 1.00 98.31 88 THR A C 1
ATOM 710 O O . THR A 1 88 ? 3.226 3.222 1.305 1.00 98.31 88 THR A O 1
ATOM 713 N N . VAL A 1 89 ? 1.248 4.279 1.493 1.00 97.88 89 VAL A N 1
ATOM 714 C CA . VAL A 1 89 ? 0.856 4.135 0.085 1.00 97.88 89 VAL A CA 1
ATOM 715 C C . VAL A 1 89 ? 1.737 4.989 -0.825 1.00 97.88 89 VAL A C 1
ATOM 717 O O . VAL A 1 89 ? 2.190 4.494 -1.852 1.00 97.88 89 VAL A O 1
ATOM 720 N N . ALA A 1 90 ? 2.050 6.230 -0.440 1.00 97.06 90 ALA A N 1
ATOM 721 C CA . ALA A 1 90 ? 2.934 7.098 -1.219 1.00 97.06 90 ALA A CA 1
ATOM 722 C C . ALA A 1 90 ? 4.342 6.500 -1.382 1.00 97.06 90 ALA A C 1
ATOM 724 O O . ALA A 1 90 ? 4.859 6.440 -2.497 1.00 97.06 90 ALA A O 1
ATOM 725 N N . ALA A 1 91 ? 4.934 6.000 -0.292 1.00 96.19 91 ALA A N 1
ATOM 726 C CA . ALA A 1 91 ? 6.206 5.284 -0.344 1.00 96.19 91 ALA A CA 1
ATOM 727 C C . ALA A 1 91 ? 6.101 4.025 -1.217 1.00 96.19 91 ALA A C 1
ATOM 729 O O . ALA A 1 91 ? 6.991 3.768 -2.020 1.00 96.19 91 ALA A O 1
ATOM 730 N N . GLY A 1 92 ? 4.992 3.284 -1.116 1.00 95.50 92 GLY A N 1
ATOM 731 C CA . GLY A 1 92 ? 4.747 2.097 -1.937 1.00 95.50 92 GLY A CA 1
ATOM 732 C C . GLY A 1 92 ? 4.728 2.407 -3.432 1.00 95.50 92 GLY A C 1
ATOM 733 O O . GLY A 1 92 ? 5.404 1.731 -4.198 1.00 95.50 92 GLY A O 1
ATOM 734 N N . PHE A 1 93 ? 4.021 3.459 -3.856 1.00 93.56 93 PHE A N 1
ATOM 735 C CA . PHE A 1 93 ? 4.023 3.893 -5.257 1.00 93.56 93 PHE A CA 1
ATOM 736 C C . PHE A 1 93 ? 5.408 4.309 -5.738 1.00 93.56 93 PH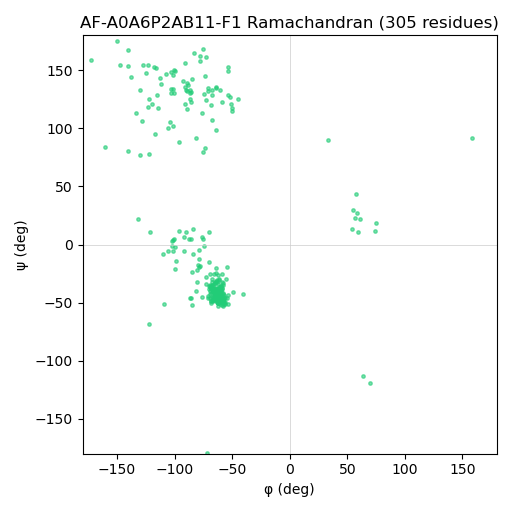E A C 1
ATOM 738 O O . PHE A 1 93 ? 5.820 3.901 -6.821 1.00 93.56 93 PHE A O 1
ATOM 745 N N . PHE A 1 94 ? 6.129 5.093 -4.937 1.00 92.00 94 PHE A N 1
ATOM 746 C CA . PHE A 1 94 ? 7.480 5.514 -5.289 1.00 92.00 94 PHE A CA 1
ATOM 747 C C . PHE A 1 94 ? 8.426 4.319 -5.462 1.00 92.00 94 PHE A C 1
ATOM 749 O O . PHE A 1 94 ? 9.139 4.245 -6.458 1.00 92.00 94 PHE A O 1
ATOM 756 N N . GLU A 1 95 ? 8.410 3.364 -4.531 1.00 92.69 95 GLU A N 1
ATOM 757 C CA . GLU A 1 95 ? 9.243 2.162 -4.617 1.00 92.69 95 GLU A CA 1
ATOM 758 C C . GLU A 1 95 ? 8.823 1.269 -5.799 1.00 92.69 95 GLU A C 1
ATOM 760 O O . GLU A 1 95 ? 9.678 0.841 -6.566 1.00 92.69 95 GLU A O 1
ATOM 765 N N . MET A 1 96 ? 7.521 1.090 -6.061 1.00 90.75 96 MET A N 1
ATOM 766 C CA . MET A 1 96 ? 7.043 0.349 -7.241 1.00 90.75 96 MET A CA 1
ATOM 767 C C . MET A 1 96 ? 7.523 0.948 -8.571 1.00 90.75 96 MET A C 1
ATOM 769 O O . MET A 1 96 ? 7.856 0.195 -9.482 1.00 90.75 96 MET A O 1
ATOM 773 N N . LEU A 1 97 ? 7.596 2.279 -8.698 1.00 88.00 97 LEU A N 1
ATOM 774 C CA . LEU A 1 97 ? 8.113 2.936 -9.910 1.00 88.00 97 LEU A CA 1
ATOM 775 C C . LEU A 1 97 ? 9.596 2.633 -10.171 1.00 88.00 97 LEU A C 1
ATOM 777 O O . LEU A 1 97 ? 10.046 2.712 -11.315 1.00 88.00 97 LEU A O 1
ATOM 781 N N . LEU A 1 98 ? 10.342 2.299 -9.116 1.00 87.19 98 LEU A N 1
ATOM 782 C CA . LEU A 1 98 ? 11.766 1.963 -9.156 1.00 87.19 98 LEU A CA 1
ATOM 783 C C . LEU A 1 98 ? 12.023 0.449 -9.140 1.00 87.19 98 LEU A C 1
ATOM 785 O O . LEU A 1 98 ? 13.179 0.018 -9.177 1.00 87.19 98 LEU A O 1
ATOM 789 N N . ALA A 1 99 ? 10.973 -0.366 -9.056 1.00 87.56 99 ALA A N 1
ATOM 790 C CA . ALA A 1 99 ? 11.095 -1.811 -9.000 1.00 87.56 99 ALA A CA 1
ATOM 791 C C . ALA A 1 99 ? 11.486 -2.399 -10.368 1.00 87.56 99 ALA A C 1
ATOM 793 O O . ALA A 1 99 ? 11.036 -1.952 -11.421 1.00 87.56 99 ALA A O 1
ATOM 794 N N . ASP A 1 100 ? 12.297 -3.459 -10.339 1.00 84.12 100 ASP A N 1
ATOM 795 C CA . ASP A 1 100 ? 12.704 -4.243 -11.515 1.00 84.12 100 ASP A CA 1
ATOM 796 C C . ASP A 1 100 ? 12.280 -5.711 -11.292 1.00 84.12 100 ASP A C 1
ATOM 798 O O . ASP A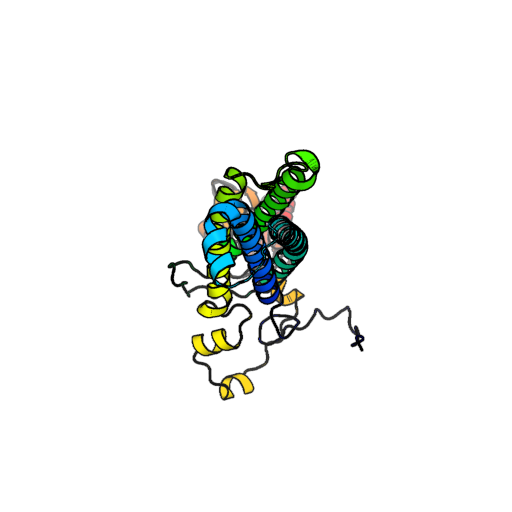 1 100 ? 13.078 -6.528 -10.809 1.00 84.12 100 ASP A O 1
ATOM 802 N N . PRO A 1 101 ? 10.983 -6.035 -11.484 1.00 85.50 101 PRO A N 1
ATOM 803 C CA . PRO A 1 101 ? 10.436 -7.341 -11.137 1.00 85.50 101 PRO A CA 1
ATOM 804 C C . PRO A 1 101 ? 10.936 -8.440 -12.096 1.00 85.50 101 PRO A C 1
ATOM 806 O O . PRO A 1 101 ? 10.911 -8.261 -13.317 1.00 85.50 101 PRO A O 1
ATOM 809 N N . PRO A 1 102 ? 11.353 -9.612 -11.577 1.00 81.19 102 PRO A N 1
ATOM 810 C CA . PRO A 1 102 ? 11.844 -10.715 -12.403 1.00 81.19 102 PRO A CA 1
ATOM 811 C C . PRO A 1 102 ? 10.716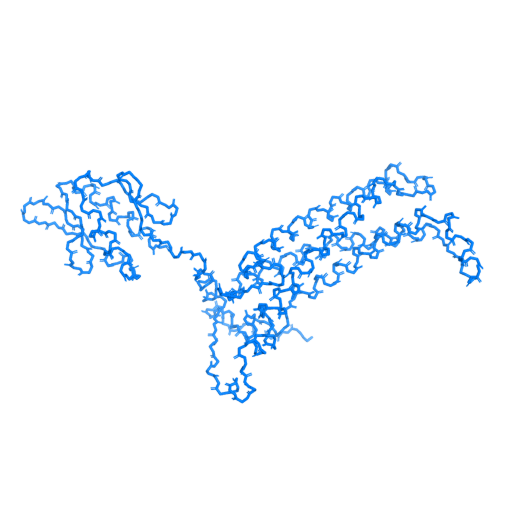 -11.316 -13.274 1.00 81.19 102 PRO A C 1
ATOM 813 O O . PRO A 1 102 ? 9.656 -11.641 -12.741 1.00 81.19 102 PRO A O 1
ATOM 816 N N . PRO A 1 103 ? 10.930 -11.546 -14.583 1.00 74.50 103 PRO A N 1
ATOM 817 C CA . PRO A 1 103 ? 9.855 -11.939 -15.505 1.00 74.50 103 PRO A CA 1
ATOM 818 C C . PRO A 1 103 ? 9.425 -13.415 -15.421 1.00 74.50 103 PRO A C 1
ATOM 820 O O . PRO A 1 103 ? 8.352 -13.763 -15.896 1.00 74.50 103 PRO A O 1
ATOM 823 N N . SER A 1 104 ? 10.248 -14.301 -14.853 1.00 79.31 104 SER A N 1
ATOM 824 C CA . SER A 1 104 ? 10.039 -15.762 -14.894 1.00 79.31 104 SER A CA 1
ATOM 825 C C . SER A 1 104 ? 9.923 -16.426 -13.519 1.00 79.31 104 SER A C 1
ATOM 827 O O . SER A 1 104 ? 9.965 -17.651 -13.414 1.00 79.31 104 SER A O 1
ATOM 829 N N . VAL A 1 105 ? 9.802 -15.632 -12.454 1.00 82.31 105 VAL A N 1
ATOM 830 C CA . VAL A 1 105 ? 9.671 -16.140 -11.084 1.00 82.31 105 VAL A CA 1
ATOM 831 C C . VAL A 1 105 ? 8.206 -16.068 -10.681 1.00 82.31 105 VAL A C 1
ATOM 833 O O . VAL A 1 105 ? 7.561 -15.040 -10.882 1.00 82.31 105 VAL A O 1
ATOM 836 N N . LEU A 1 106 ? 7.702 -17.150 -10.089 1.00 87.69 106 LEU A N 1
ATOM 837 C CA . LEU A 1 106 ? 6.358 -17.217 -9.524 1.00 87.69 106 LEU A CA 1
ATOM 838 C C . LEU A 1 106 ? 6.410 -17.115 -8.000 1.00 87.69 106 LEU A C 1
ATOM 840 O O . LEU A 1 106 ? 7.362 -17.574 -7.364 1.00 87.69 106 LEU A O 1
ATOM 844 N N . SER A 1 107 ? 5.371 -16.526 -7.421 1.00 92.50 107 SER A N 1
ATOM 845 C CA . SER A 1 107 ? 5.150 -16.505 -5.982 1.00 92.50 107 SER A CA 1
ATOM 846 C C . SER A 1 107 ? 4.645 -17.869 -5.488 1.00 92.50 107 SER A C 1
ATOM 848 O O . SER A 1 107 ? 4.212 -18.697 -6.297 1.00 92.50 107 SER A O 1
ATOM 850 N N . PRO A 1 108 ? 4.615 -18.119 -4.165 1.00 94.31 108 PRO A N 1
ATOM 851 C CA . PRO A 1 108 ? 3.953 -19.295 -3.592 1.00 94.31 108 PRO A CA 1
ATOM 852 C C . PRO A 1 108 ? 2.477 -19.452 -3.996 1.00 94.31 108 PRO A C 1
ATOM 854 O O . PRO A 1 108 ? 1.926 -20.544 -3.895 1.00 94.31 108 PRO A O 1
ATOM 857 N N . TRP A 1 109 ? 1.830 -18.377 -4.456 1.00 94.00 109 TRP A N 1
ATOM 858 C CA . TRP A 1 109 ? 0.451 -18.384 -4.956 1.00 94.00 109 TRP A CA 1
ATOM 859 C C . TRP A 1 109 ? 0.357 -18.620 -6.469 1.00 94.00 109 TRP A C 1
ATOM 861 O O . TRP A 1 109 ? -0.725 -18.520 -7.041 1.00 94.00 109 TRP A O 1
ATOM 871 N N . GLY A 1 110 ? 1.479 -18.918 -7.130 1.00 92.12 110 GLY A N 1
ATOM 872 C CA . GLY A 1 110 ? 1.543 -19.139 -8.574 1.00 92.12 110 GLY A CA 1
ATOM 873 C C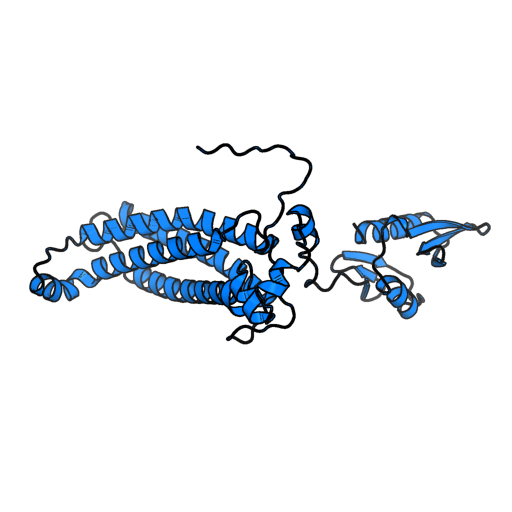 . GLY A 1 110 ? 1.421 -17.862 -9.407 1.00 92.12 110 GLY A C 1
ATOM 874 O O . GLY A 1 110 ? 1.251 -17.950 -10.619 1.00 92.12 110 GLY A O 1
ATOM 875 N N . LEU A 1 111 ? 1.504 -16.683 -8.782 1.00 89.69 111 LEU A N 1
ATOM 876 C CA . LEU A 1 111 ? 1.419 -15.395 -9.469 1.00 89.69 111 LEU A CA 1
ATOM 877 C C . LEU A 1 111 ? 2.810 -14.930 -9.920 1.00 89.69 111 LEU A C 1
ATOM 879 O O . LEU A 1 111 ? 3.757 -15.069 -9.144 1.00 89.69 111 LEU A O 1
ATOM 883 N N . PRO A 1 112 ? 2.970 -14.358 -11.124 1.00 90.81 112 PRO A N 1
ATOM 884 C CA . PRO A 1 112 ? 4.231 -13.742 -11.512 1.00 90.81 112 PRO A CA 1
ATOM 885 C C . PRO A 1 112 ? 4.456 -12.408 -10.784 1.00 90.81 112 PRO A C 1
ATOM 887 O O . PRO A 1 112 ? 3.533 -11.797 -10.237 1.00 90.81 112 PRO A O 1
ATOM 890 N N . ALA A 1 113 ? 5.714 -11.958 -10.751 1.00 88.69 113 ALA A N 1
ATOM 891 C CA . ALA A 1 113 ? 6.129 -10.808 -9.945 1.00 88.69 113 ALA A CA 1
ATOM 892 C C . ALA A 1 113 ? 5.386 -9.509 -10.287 1.00 88.69 113 ALA A C 1
ATOM 894 O O . ALA A 1 113 ? 5.057 -8.733 -9.388 1.00 88.69 113 ALA A O 1
ATOM 895 N N . PHE A 1 114 ? 5.114 -9.273 -11.572 1.00 90.25 114 PHE A N 1
ATOM 896 C CA . PHE A 1 114 ? 4.412 -8.075 -12.021 1.00 90.25 114 PHE A CA 1
ATOM 897 C C . PHE A 1 114 ? 2.953 -8.069 -11.550 1.00 90.25 114 PHE A C 1
ATOM 899 O O . PHE A 1 114 ? 2.485 -7.073 -11.006 1.00 90.25 114 PHE A O 1
ATOM 906 N N . GLU A 1 115 ? 2.253 -9.193 -11.680 1.00 91.19 115 GLU A N 1
ATOM 907 C CA . GLU A 1 115 ? 0.870 -9.363 -11.246 1.00 91.19 115 GLU A CA 1
ATOM 908 C C . GLU A 1 115 ? 0.752 -9.256 -9.726 1.00 91.19 115 GLU A C 1
ATOM 910 O O . GLU A 1 115 ? -0.149 -8.574 -9.239 1.00 91.19 115 GLU A O 1
ATOM 915 N N . THR A 1 116 ? 1.670 -9.862 -8.960 1.00 95.31 116 THR A N 1
ATOM 916 C CA . THR A 1 116 ? 1.706 -9.684 -7.499 1.00 95.31 116 THR A CA 1
ATOM 917 C C . THR A 1 116 ? 1.917 -8.217 -7.129 1.00 95.31 116 THR A C 1
ATOM 919 O O . THR A 1 116 ? 1.222 -7.706 -6.255 1.00 95.31 116 THR A O 1
ATOM 922 N N . MET A 1 117 ? 2.831 -7.517 -7.808 1.00 94.94 117 MET A N 1
ATOM 923 C CA . MET A 1 117 ? 3.101 -6.098 -7.561 1.00 94.94 117 MET A CA 1
ATOM 924 C C . MET A 1 117 ? 1.890 -5.224 -7.894 1.00 94.94 117 MET A C 1
ATOM 926 O O . MET A 1 117 ? 1.538 -4.341 -7.116 1.00 94.94 117 MET A O 1
ATOM 930 N N . TYR A 1 118 ? 1.217 -5.501 -9.012 1.00 94.12 118 TYR A N 1
ATOM 931 C CA . TYR A 1 118 ? 0.007 -4.798 -9.426 1.00 94.12 118 TYR A CA 1
ATOM 932 C C . TYR A 1 118 ? -1.142 -5.007 -8.432 1.00 94.12 118 TYR A C 1
ATOM 934 O O . TYR A 1 118 ? -1.745 -4.036 -7.971 1.00 94.12 118 TYR A O 1
ATOM 942 N N . LEU A 1 119 ? -1.422 -6.260 -8.059 1.00 96.69 119 LEU A N 1
ATOM 943 C CA . LEU A 1 119 ? -2.480 -6.599 -7.103 1.00 96.69 119 LEU A CA 1
ATOM 944 C C . LEU A 1 119 ? -2.204 -6.020 -5.713 1.00 96.69 119 LEU A C 1
ATOM 946 O O . LEU A 1 119 ? -3.128 -5.505 -5.084 1.00 96.69 119 LEU A O 1
ATOM 950 N N . HIS A 1 120 ? -0.947 -6.052 -5.264 1.00 97.25 120 HIS A N 1
ATOM 951 C CA . HIS A 1 120 ? -0.503 -5.401 -4.030 1.00 97.25 120 HIS A CA 1
ATOM 952 C C . HIS A 1 120 ? -0.665 -3.880 -4.092 1.00 97.25 120 HIS A C 1
ATOM 954 O O . HIS A 1 120 ? -1.211 -3.274 -3.176 1.00 97.25 120 HIS A O 1
ATOM 960 N N . GLY A 1 121 ? -0.250 -3.245 -5.191 1.00 96.19 121 GLY A N 1
ATOM 961 C CA . GLY A 1 121 ? -0.352 -1.796 -5.370 1.00 96.19 121 GLY A CA 1
ATOM 962 C C . GLY A 1 121 ? -1.801 -1.305 -5.361 1.00 96.19 121 GLY A C 1
ATOM 963 O O . GLY A 1 121 ? -2.160 -0.413 -4.589 1.00 96.19 121 GLY A O 1
ATOM 964 N N . VAL A 1 122 ? -2.663 -1.932 -6.168 1.00 97.25 122 VAL A N 1
ATOM 965 C CA . VAL A 1 122 ? -4.103 -1.631 -6.206 1.00 97.25 122 VAL A CA 1
ATOM 966 C C . VAL A 1 122 ? -4.757 -1.951 -4.860 1.00 97.25 122 VAL A C 1
ATOM 968 O O . VAL A 1 122 ? -5.512 -1.140 -4.318 1.00 97.25 122 VAL A O 1
ATOM 971 N N . GLY A 1 123 ? -4.435 -3.103 -4.273 1.00 97.88 123 GLY A N 1
ATOM 972 C CA . GLY A 1 123 ? -4.933 -3.514 -2.965 1.00 97.88 123 GLY A CA 1
ATOM 973 C C . GLY A 1 123 ? -4.494 -2.595 -1.820 1.00 97.88 123 GLY A C 1
ATOM 974 O O . GLY A 1 123 ? -5.257 -2.379 -0.875 1.00 97.88 123 GLY A O 1
ATOM 975 N N . GLY A 1 124 ? -3.323 -1.968 -1.927 1.00 97.56 124 GLY A N 1
ATOM 976 C CA . GLY A 1 124 ? -2.847 -0.932 -1.014 1.00 97.56 124 GLY A CA 1
ATOM 977 C C . GLY A 1 124 ? -3.716 0.329 -1.048 1.00 97.56 124 GLY A C 1
ATOM 978 O O . GLY A 1 124 ? -4.076 0.856 0.006 1.00 97.56 124 GLY A O 1
ATOM 979 N N . VAL A 1 125 ? -4.145 0.770 -2.236 1.00 98.00 125 VAL A N 1
ATOM 980 C CA . VAL A 1 125 ? -5.090 1.897 -2.380 1.00 98.00 125 VAL A CA 1
ATOM 981 C C . VAL A 1 125 ? -6.452 1.554 -1.775 1.00 98.00 125 VAL A C 1
ATOM 983 O O . VAL A 1 125 ? -7.029 2.364 -1.046 1.00 98.00 125 VAL A O 1
ATOM 986 N N . PHE A 1 126 ? -6.952 0.337 -2.008 1.00 98.31 126 PHE A N 1
ATOM 987 C CA . PHE A 1 126 ? -8.183 -0.127 -1.364 1.00 98.31 126 PHE A CA 1
ATOM 988 C C . PHE A 1 126 ? -8.046 -0.197 0.160 1.00 98.31 126 PHE A C 1
ATOM 990 O O . PHE A 1 126 ? -8.969 0.204 0.868 1.00 98.31 126 PHE A O 1
ATOM 997 N N . SER A 1 127 ? -6.892 -0.629 0.675 1.00 98.44 127 SER A N 1
ATOM 998 C CA . SER A 1 127 ? -6.607 -0.647 2.116 1.00 98.44 127 SER A CA 1
ATOM 999 C C . SER A 1 127 ? -6.663 0.758 2.718 1.00 98.44 127 SER A C 1
ATOM 1001 O O . SER A 1 127 ? -7.305 0.947 3.748 1.00 98.44 127 SER A O 1
ATOM 1003 N N . LEU A 1 128 ? -6.075 1.761 2.052 1.00 98.44 128 LEU A N 1
ATOM 1004 C CA . LEU A 1 128 ? -6.187 3.168 2.454 1.00 98.44 128 LEU A CA 1
ATOM 1005 C C . LEU A 1 128 ? -7.646 3.620 2.530 1.00 98.44 128 LEU A C 1
ATOM 1007 O O . LEU A 1 128 ? -8.063 4.178 3.544 1.00 98.44 128 LEU A O 1
ATOM 1011 N N . MET A 1 129 ? -8.430 3.352 1.484 1.00 98.62 129 MET A N 1
ATOM 1012 C CA . MET A 1 129 ? -9.847 3.711 1.461 1.00 98.62 129 MET A CA 1
ATOM 1013 C C . MET A 1 129 ? -10.616 3.041 2.608 1.00 98.62 129 MET A C 1
ATOM 1015 O O . MET A 1 129 ? -11.365 3.715 3.312 1.00 98.62 129 MET A O 1
ATOM 1019 N N . ILE A 1 130 ? -10.409 1.740 2.831 1.00 98.69 130 ILE A N 1
ATOM 1020 C CA . ILE A 1 130 ? -11.048 0.983 3.916 1.00 98.69 130 ILE A CA 1
ATOM 1021 C C . ILE A 1 130 ? -10.696 1.584 5.277 1.00 98.69 130 ILE A C 1
ATOM 1023 O O . ILE A 1 130 ? -11.597 1.842 6.073 1.00 98.69 130 ILE A O 1
ATOM 1027 N N . ILE A 1 131 ? -9.410 1.841 5.536 1.00 98.69 131 ILE A N 1
ATOM 1028 C CA . ILE A 1 131 ? -8.946 2.409 6.805 1.00 98.69 131 ILE A CA 1
ATOM 1029 C C . ILE A 1 131 ? -9.590 3.779 7.029 1.00 98.69 131 ILE A C 1
ATOM 1031 O O . ILE A 1 131 ? -10.192 3.992 8.076 1.00 98.69 131 ILE A O 1
ATOM 1035 N N . VAL A 1 132 ? -9.555 4.679 6.041 1.00 98.81 132 VAL A N 1
ATOM 1036 C CA . VAL A 1 132 ? -10.159 6.018 6.156 1.00 98.81 132 VAL A CA 1
ATOM 1037 C C . VAL A 1 132 ? -11.667 5.938 6.410 1.00 98.81 132 VAL A C 1
ATOM 1039 O O . VAL A 1 132 ? -12.176 6.629 7.295 1.00 98.81 132 VAL A O 1
ATOM 1042 N N . LEU A 1 133 ? -12.392 5.083 5.683 1.00 98.75 133 LEU A N 1
ATOM 1043 C CA . LEU A 1 133 ? -13.835 4.911 5.871 1.00 98.75 133 LEU A CA 1
ATOM 1044 C C . LEU A 1 133 ? -14.169 4.341 7.255 1.00 98.75 133 LEU A C 1
ATOM 1046 O O . LEU A 1 133 ? -15.105 4.821 7.898 1.00 98.75 133 LEU A O 1
ATOM 1050 N N . LEU A 1 134 ? -13.393 3.371 7.747 1.00 98.69 134 LEU A N 1
ATOM 1051 C CA . LEU A 1 134 ? -13.535 2.844 9.105 1.00 98.69 134 LEU A CA 1
ATOM 1052 C C . LEU A 1 134 ? -13.238 3.913 10.158 1.00 98.69 134 LEU A C 1
ATOM 1054 O O . LEU A 1 134 ? -13.994 4.027 11.121 1.00 98.69 134 LEU A O 1
ATOM 1058 N N . THR A 1 135 ? -12.209 4.742 9.969 1.00 98.75 135 THR A N 1
ATOM 1059 C CA . THR A 1 135 ? -11.898 5.861 10.869 1.00 98.75 135 THR A CA 1
ATOM 1060 C C . THR A 1 135 ? -13.034 6.879 10.904 1.00 98.75 135 THR A C 1
ATOM 1062 O O . THR A 1 135 ? -13.435 7.314 11.984 1.00 98.75 135 THR A O 1
ATOM 1065 N N . ILE A 1 136 ? -13.611 7.228 9.751 1.00 98.75 136 ILE A N 1
ATOM 1066 C CA . ILE A 1 136 ? -14.765 8.133 9.673 1.00 98.75 136 ILE A CA 1
ATOM 1067 C C . ILE A 1 136 ? -15.974 7.521 10.389 1.00 98.75 136 ILE A C 1
ATOM 1069 O O . ILE A 1 136 ? -16.570 8.176 11.247 1.00 98.75 136 ILE A O 1
ATOM 1073 N N . TRP A 1 137 ? -16.311 6.259 10.096 1.00 98.69 137 TRP A N 1
ATOM 1074 C CA . TRP A 1 137 ? -17.405 5.541 10.757 1.00 98.69 137 TRP A CA 1
ATOM 1075 C C . TRP A 1 137 ? -17.200 5.523 12.277 1.00 98.69 137 TRP A C 1
ATOM 1077 O O . TRP A 1 137 ? -18.078 5.935 13.043 1.00 98.69 137 TRP A O 1
ATOM 1087 N N . ARG A 1 138 ? -16.008 5.142 12.735 1.00 98.25 138 ARG A N 1
ATOM 1088 C CA . ARG A 1 138 ? -15.667 5.123 14.156 1.00 98.25 138 ARG A CA 1
ATOM 1089 C C . ARG A 1 138 ? -15.750 6.511 14.794 1.00 98.25 138 ARG A C 1
ATOM 1091 O O . ARG A 1 138 ? -16.194 6.628 15.938 1.00 98.25 138 ARG A O 1
ATOM 1098 N N . GLY A 1 139 ? -15.377 7.558 14.059 1.00 98.19 139 GLY A N 1
ATOM 1099 C CA . GLY A 1 139 ? -15.486 8.952 14.483 1.00 98.19 139 GLY A CA 1
ATOM 1100 C C . GLY A 1 139 ? -16.937 9.378 14.683 1.00 98.19 139 GLY A C 1
ATOM 1101 O O . GLY A 1 139 ? -17.272 9.953 15.721 1.00 98.19 139 GLY A O 1
ATOM 1102 N N . PHE A 1 140 ? -17.829 9.018 13.757 1.00 98.44 140 PHE A N 1
ATOM 1103 C CA . PHE A 1 140 ? -19.267 9.229 13.928 1.00 98.44 140 PHE A CA 1
ATOM 1104 C C . PHE A 1 140 ? -19.811 8.488 15.147 1.00 98.44 140 PHE A C 1
ATOM 1106 O O . PHE A 1 140 ? -20.538 9.086 15.940 1.00 98.44 140 PHE A O 1
ATOM 1113 N N . GLN A 1 141 ? -19.423 7.228 15.358 1.00 97.62 141 GLN A N 1
ATOM 1114 C CA . GLN A 1 141 ? -19.805 6.490 16.563 1.00 97.62 141 GLN A CA 1
ATOM 1115 C C . GLN A 1 141 ? -19.340 7.204 17.839 1.00 97.62 141 GLN A C 1
ATOM 1117 O O . GLN A 1 141 ? -20.134 7.404 18.756 1.00 97.62 141 GLN A O 1
ATOM 1122 N N . ARG A 1 142 ? -18.081 7.651 17.880 1.00 96.50 142 ARG A N 1
ATOM 1123 C CA . ARG A 1 142 ? -17.486 8.304 19.052 1.00 96.50 142 ARG A CA 1
ATOM 1124 C C . ARG A 1 142 ? -18.121 9.656 19.371 1.00 96.50 142 ARG A C 1
ATOM 1126 O O . ARG A 1 142 ? -18.453 9.920 20.524 1.00 96.50 142 ARG A O 1
ATOM 1133 N N . TYR A 1 143 ? -18.275 10.520 18.371 1.00 97.44 143 TYR A N 1
ATOM 1134 C CA . TYR A 1 143 ? -18.624 11.924 18.600 1.00 97.44 143 TYR A CA 1
ATOM 1135 C C . TYR A 1 143 ? -20.104 12.245 18.391 1.00 97.44 143 TYR A C 1
ATOM 1137 O O . TYR A 1 143 ? -20.578 13.235 18.952 1.00 97.44 143 TYR A O 1
ATOM 1145 N N . GLN A 1 144 ? -20.836 11.416 17.639 1.00 97.12 144 GLN A N 1
ATOM 1146 C CA . GLN A 1 144 ? -22.234 11.667 17.285 1.00 97.12 144 GLN A CA 1
ATOM 1147 C C . GLN A 1 144 ? -23.167 10.535 17.729 1.00 97.12 144 GLN A C 1
ATOM 1149 O O . GLN A 1 144 ? -23.969 10.728 18.639 1.00 97.12 144 GLN A O 1
ATOM 1154 N N . TRP A 1 145 ? -23.068 9.348 17.127 1.00 97.75 145 TRP A N 1
ATOM 1155 C CA . TRP A 1 145 ? -24.091 8.303 17.254 1.00 97.75 145 TRP A CA 1
ATOM 1156 C C . TRP A 1 145 ? -24.107 7.614 18.618 1.00 97.75 145 TRP A C 1
ATOM 1158 O O . TRP A 1 145 ? -25.173 7.226 19.086 1.00 97.75 145 TRP A O 1
ATOM 1168 N N . ARG A 1 146 ? -22.946 7.447 19.266 1.00 95.56 146 ARG A N 1
ATOM 1169 C CA . ARG A 1 146 ? -22.805 6.650 20.499 1.00 95.56 146 ARG A CA 1
ATOM 1170 C C . ARG A 1 146 ? -22.031 7.361 21.609 1.00 95.56 146 ARG A C 1
ATOM 1172 O O . ARG A 1 146 ? -21.551 6.719 22.537 1.00 95.56 146 ARG A O 1
ATOM 1179 N N . ARG A 1 147 ? -21.961 8.697 21.577 1.00 93.06 147 ARG A N 1
ATOM 1180 C CA . ARG A 1 147 ? -21.201 9.513 22.549 1.00 93.06 147 ARG A CA 1
ATOM 1181 C C . ARG A 1 147 ? -21.588 9.271 24.015 1.00 93.06 147 ARG A C 1
ATOM 1183 O O . ARG A 1 147 ? -20.770 9.469 24.905 1.00 93.06 147 ARG A O 1
ATOM 1190 N N . LYS A 1 148 ? -22.847 8.902 24.275 1.00 93.44 148 LYS A N 1
ATOM 1191 C CA . LYS A 1 148 ? -23.382 8.666 25.630 1.00 93.44 148 LYS A CA 1
ATOM 1192 C C . LYS A 1 148 ? -23.497 7.181 25.987 1.00 93.44 148 LYS A C 1
ATOM 1194 O O . LYS A 1 148 ? -23.933 6.854 27.086 1.00 93.44 148 LYS A O 1
ATOM 1199 N N . GLU A 1 149 ? -23.136 6.293 25.066 1.00 92.81 149 GLU A N 1
ATOM 1200 C CA . GLU A 1 149 ? -23.276 4.855 25.248 1.00 92.81 149 GLU A CA 1
ATOM 1201 C C . GLU A 1 149 ? -22.079 4.279 26.000 1.00 92.81 149 GLU A C 1
ATOM 1203 O O . GLU A 1 149 ? -20.928 4.641 25.757 1.00 92.81 149 GLU A O 1
ATOM 1208 N N . THR A 1 150 ? -22.341 3.305 26.871 1.00 90.56 150 THR A N 1
ATOM 1209 C CA . THR A 1 150 ? -21.265 2.554 27.541 1.00 90.56 150 THR A CA 1
ATOM 1210 C C . THR A 1 150 ? -20.505 1.646 26.572 1.00 90.56 150 THR A C 1
ATOM 1212 O O . THR A 1 150 ? -19.343 1.327 26.812 1.00 90.56 150 THR A O 1
ATOM 1215 N N . VAL A 1 151 ? -21.148 1.235 25.472 1.00 93.50 151 VAL A N 1
ATOM 1216 C CA . VAL A 1 151 ? -20.527 0.543 24.336 1.00 93.50 151 VAL A CA 1
ATOM 1217 C C . VAL A 1 151 ? -20.393 1.548 23.200 1.00 93.50 151 VAL A C 1
ATOM 1219 O O . VAL A 1 151 ? -21.387 1.884 22.563 1.00 93.50 151 VAL A O 1
ATOM 1222 N N . GLN A 1 152 ? -19.184 2.041 22.935 1.00 94.44 152 GLN A N 1
ATOM 1223 C CA . GLN A 1 152 ? -19.001 3.099 21.936 1.00 94.44 152 GLN A CA 1
ATOM 1224 C C . GLN A 1 152 ? -18.991 2.584 20.491 1.00 94.44 152 GLN A C 1
ATOM 1226 O O . GLN A 1 152 ? -19.197 3.374 19.577 1.00 94.44 152 GLN A O 1
ATOM 1231 N N . VAL A 1 153 ? -18.788 1.280 20.272 1.00 96.25 153 VAL A N 1
ATOM 1232 C CA . VAL A 1 153 ? -18.757 0.653 18.937 1.00 96.25 153 VAL A CA 1
ATOM 1233 C C . VAL A 1 153 ? -19.933 -0.286 18.723 1.00 96.25 153 VAL A C 1
ATOM 1235 O O . VAL A 1 153 ? -20.392 -0.960 19.647 1.00 96.25 153 VAL A O 1
ATOM 1238 N N . GLU A 1 154 ? -20.461 -0.328 17.504 1.00 95.69 154 GLU A N 1
ATOM 1239 C CA . GLU A 1 154 ? -21.503 -1.284 17.120 1.00 95.69 154 GLU A CA 1
ATOM 1240 C C . GLU A 1 154 ? -20.927 -2.585 16.547 1.00 95.69 154 GLU A C 1
ATOM 1242 O O . GLU A 1 154 ? -1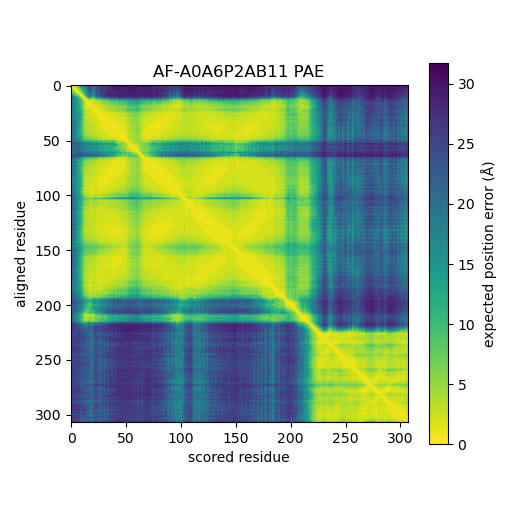9.827 -2.611 15.999 1.00 95.69 154 GLU A O 1
ATOM 1247 N N . TRP A 1 155 ? -21.698 -3.670 16.630 1.00 96.06 155 TRP A N 1
ATOM 1248 C CA . TRP A 1 155 ? -21.243 -4.992 16.188 1.00 96.06 155 TRP A CA 1
ATOM 1249 C C . TRP A 1 155 ? -20.931 -5.044 14.683 1.00 96.06 155 TRP A C 1
ATOM 1251 O O . TRP A 1 155 ? -20.002 -5.734 14.277 1.00 96.06 155 TRP A O 1
ATOM 1261 N N . ARG A 1 156 ? -21.673 -4.287 13.854 1.00 97.81 156 ARG A N 1
ATOM 1262 C CA . ARG A 1 156 ? -21.448 -4.219 12.399 1.00 97.81 156 ARG A CA 1
ATOM 1263 C C . ARG A 1 156 ? -20.071 -3.652 12.083 1.00 97.81 156 ARG A C 1
ATOM 1265 O O . ARG A 1 156 ? -19.365 -4.220 11.261 1.00 97.81 156 ARG A O 1
ATOM 1272 N N . TYR A 1 157 ? -19.685 -2.582 12.778 1.00 97.94 157 TYR A N 1
ATOM 1273 C CA . TYR A 1 157 ? -18.345 -2.012 12.670 1.00 97.94 157 TYR A CA 1
ATOM 1274 C C . TYR A 1 157 ? -17.285 -3.051 13.050 1.00 97.94 157 TYR A C 1
ATOM 1276 O O . TYR A 1 157 ? -16.350 -3.259 12.289 1.00 97.94 157 TYR A O 1
ATOM 1284 N N . VAL A 1 158 ? -17.467 -3.773 14.164 1.00 97.25 158 VAL A N 1
ATOM 1285 C CA . VAL A 1 158 ? -16.520 -4.819 14.589 1.00 97.25 158 VAL A CA 1
ATOM 1286 C C . VAL A 1 158 ? -16.359 -5.901 13.516 1.00 97.25 158 VAL A C 1
ATOM 1288 O O . VAL A 1 158 ? -15.236 -6.229 13.147 1.00 97.25 158 VAL A O 1
ATOM 1291 N N . VAL A 1 159 ? -17.460 -6.426 12.971 1.00 98.12 159 VAL A N 1
ATOM 1292 C CA . VAL A 1 159 ? -17.410 -7.466 11.930 1.00 98.12 159 VAL A CA 1
ATOM 1293 C C . VAL A 1 159 ? -16.724 -6.961 10.660 1.00 98.12 159 VAL A C 1
ATOM 1295 O O . VAL A 1 159 ? -15.850 -7.647 10.136 1.00 98.12 159 VAL A O 1
ATOM 1298 N N . VAL A 1 160 ? -17.062 -5.759 10.185 1.00 98.50 160 VAL A N 1
ATOM 1299 C CA . VAL A 1 160 ? -16.416 -5.170 8.999 1.00 98.50 160 VAL A CA 1
ATOM 1300 C C . VAL A 1 160 ? -14.922 -4.943 9.242 1.00 98.50 160 VAL A C 1
ATOM 1302 O O . VAL A 1 160 ? -14.113 -5.257 8.373 1.00 98.50 160 VAL A O 1
ATOM 1305 N N . SER A 1 161 ? -14.535 -4.478 10.429 1.00 98.12 161 SER A N 1
ATOM 1306 C CA . SER A 1 161 ? -13.130 -4.303 10.803 1.00 98.12 161 SER A CA 1
ATOM 1307 C C . SER A 1 161 ? -12.352 -5.621 10.830 1.00 98.12 161 SER A C 1
ATOM 1309 O O . SER A 1 161 ? -11.208 -5.663 10.387 1.00 98.12 161 SER A O 1
ATOM 1311 N N . LEU A 1 162 ? -12.961 -6.720 11.284 1.00 97.88 162 LEU A N 1
ATOM 1312 C CA . LEU A 1 162 ? -12.334 -8.046 11.235 1.00 97.88 162 LEU A CA 1
ATOM 1313 C C . LEU A 1 162 ? -12.152 -8.541 9.791 1.00 97.88 162 LEU A C 1
ATOM 1315 O O . LEU A 1 162 ? -11.102 -9.086 9.460 1.00 97.88 162 LEU A O 1
ATOM 1319 N N . ILE A 1 163 ? -13.131 -8.304 8.911 1.00 98.50 163 ILE A N 1
ATOM 1320 C CA . ILE A 1 163 ? -13.001 -8.597 7.472 1.00 98.50 163 ILE A CA 1
ATOM 1321 C C . ILE A 1 163 ? -11.872 -7.758 6.854 1.00 98.50 163 ILE A C 1
ATOM 1323 O O . ILE A 1 163 ? -11.072 -8.273 6.072 1.00 98.50 163 ILE A O 1
ATOM 1327 N N . ALA A 1 164 ? -11.764 -6.483 7.237 1.00 98.38 164 ALA A N 1
ATOM 1328 C CA . ALA A 1 164 ? -10.690 -5.604 6.788 1.00 98.38 164 ALA A CA 1
ATOM 1329 C C . ALA A 1 164 ? -9.304 -6.107 7.224 1.00 98.38 164 ALA A C 1
ATOM 1331 O O . ALA A 1 164 ? -8.374 -6.045 6.424 1.00 98.38 164 ALA A O 1
ATOM 1332 N N . ILE A 1 165 ? -9.164 -6.659 8.438 1.00 97.94 165 ILE A N 1
ATOM 1333 C CA . ILE A 1 165 ? -7.914 -7.303 8.876 1.00 97.94 165 ILE A CA 1
ATOM 1334 C C . ILE A 1 165 ? -7.541 -8.438 7.924 1.00 97.94 165 ILE A C 1
ATOM 1336 O O . ILE A 1 165 ? -6.411 -8.463 7.453 1.00 97.94 165 ILE A O 1
ATOM 1340 N N . VAL A 1 166 ? -8.479 -9.331 7.589 1.00 98.19 166 VAL A N 1
ATOM 1341 C CA . VAL A 1 166 ? -8.210 -10.444 6.659 1.00 98.19 166 VAL A CA 1
ATOM 1342 C C . VAL A 1 166 ? -7.721 -9.923 5.308 1.00 98.19 166 VAL A C 1
ATOM 1344 O O . VAL A 1 166 ? -6.710 -10.400 4.795 1.00 98.19 166 VAL A O 1
ATOM 1347 N N . PHE A 1 167 ? -8.391 -8.911 4.751 1.00 98.44 167 PHE A N 1
ATOM 1348 C CA . PHE A 1 167 ? -7.972 -8.291 3.494 1.00 98.44 167 PHE A CA 1
ATOM 1349 C C . PHE A 1 167 ? -6.560 -7.692 3.586 1.00 98.44 167 PHE A C 1
ATOM 1351 O O . PHE A 1 167 ? -5.716 -7.969 2.737 1.00 98.44 167 PHE A O 1
ATOM 1358 N N . ILE A 1 168 ? -6.272 -6.918 4.635 1.00 97.56 168 ILE A N 1
ATOM 1359 C CA . ILE A 1 168 ? -4.958 -6.297 4.848 1.00 97.56 168 ILE A CA 1
ATOM 1360 C C . ILE A 1 168 ? -3.872 -7.358 5.081 1.00 97.56 168 ILE A C 1
ATOM 1362 O O . ILE A 1 168 ? -2.746 -7.170 4.632 1.00 97.56 168 ILE A O 1
ATOM 1366 N N . THR A 1 169 ? -4.181 -8.492 5.716 1.00 95.94 169 THR A N 1
ATOM 1367 C CA . THR A 1 169 ? -3.237 -9.612 5.857 1.00 95.94 169 THR A CA 1
ATOM 1368 C C . THR A 1 169 ? -2.874 -10.217 4.502 1.00 95.94 169 THR A C 1
ATOM 1370 O O . THR A 1 169 ? -1.699 -10.480 4.261 1.00 95.94 169 THR A O 1
ATOM 1373 N N . VAL A 1 170 ? -3.840 -10.379 3.592 1.00 97.94 170 VAL A N 1
ATOM 1374 C CA . VAL A 1 170 ? -3.562 -10.820 2.212 1.00 97.94 170 VAL A CA 1
ATOM 1375 C C . VAL A 1 170 ? -2.634 -9.826 1.503 1.00 97.94 170 VAL A C 1
ATOM 1377 O O . VAL A 1 170 ? -1.690 -10.243 0.836 1.00 97.94 170 VAL A O 1
ATOM 1380 N N . GLN A 1 171 ? -2.845 -8.518 1.688 1.00 97.94 171 GLN A N 1
ATOM 1381 C CA . GLN A 1 171 ? -1.950 -7.486 1.145 1.00 97.94 171 GLN A CA 1
ATOM 1382 C C . GLN A 1 171 ? -0.549 -7.544 1.767 1.00 97.94 171 GLN A C 1
ATOM 1384 O O . GLN A 1 171 ? 0.450 -7.482 1.057 1.00 97.94 171 GLN A O 1
ATOM 1389 N N . ALA A 1 172 ? -0.454 -7.716 3.087 1.00 95.69 172 ALA A N 1
ATOM 1390 C CA . ALA A 1 172 ? 0.824 -7.845 3.780 1.00 95.69 172 ALA A CA 1
ATOM 1391 C C . ALA A 1 172 ? 1.626 -9.056 3.273 1.00 95.69 172 ALA A C 1
ATOM 1393 O O . ALA A 1 172 ? 2.836 -8.951 3.086 1.00 95.69 172 ALA A O 1
ATOM 1394 N N . GLU A 1 173 ? 0.951 -10.172 2.997 1.00 96.88 173 GLU A N 1
ATOM 1395 C CA . GLU A 1 173 ? 1.571 -11.379 2.451 1.00 96.88 173 GLU A CA 1
ATOM 1396 C C . GLU A 1 173 ? 2.056 -11.182 1.005 1.00 96.88 173 GLU A C 1
ATOM 1398 O O . GLU A 1 173 ? 3.186 -11.550 0.688 1.00 96.88 173 GLU A O 1
ATOM 1403 N N . MET A 1 174 ? 1.286 -10.519 0.133 1.00 97.19 174 MET A N 1
ATOM 1404 C CA . MET A 1 174 ? 1.783 -10.156 -1.206 1.00 97.19 174 MET A CA 1
ATOM 1405 C C . MET A 1 174 ? 3.006 -9.233 -1.128 1.00 97.19 174 MET A C 1
ATOM 1407 O O . MET A 1 174 ? 3.991 -9.460 -1.831 1.00 97.19 174 MET A O 1
ATOM 1411 N N . GLY A 1 175 ? 2.991 -8.247 -0.226 1.00 96.25 175 GLY A N 1
ATOM 1412 C CA . GLY A 1 175 ? 4.152 -7.405 0.070 1.00 96.25 175 GLY A CA 1
ATOM 1413 C C . GLY A 1 175 ? 5.376 -8.211 0.523 1.00 96.25 175 GLY A C 1
ATOM 1414 O O . GLY A 1 175 ? 6.491 -7.981 0.048 1.00 96.25 175 GLY A O 1
ATOM 1415 N N . ALA A 1 176 ? 5.171 -9.204 1.391 1.00 95.00 176 ALA A N 1
ATOM 1416 C CA . ALA A 1 176 ? 6.227 -10.106 1.840 1.00 95.00 176 ALA A CA 1
ATOM 1417 C C . ALA A 1 176 ? 6.787 -10.959 0.691 1.00 95.00 176 ALA A C 1
ATOM 1419 O O . ALA A 1 176 ? 8.001 -11.136 0.604 1.00 95.00 176 ALA A O 1
ATOM 1420 N N . GLN A 1 177 ? 5.945 -11.424 -0.236 1.00 95.31 177 GLN A N 1
ATOM 1421 C CA . GLN A 1 177 ? 6.379 -12.154 -1.434 1.00 95.31 177 GLN A CA 1
ATOM 1422 C C . GLN A 1 177 ? 7.186 -11.260 -2.393 1.00 95.31 177 GLN A C 1
ATOM 1424 O O . GLN A 1 177 ? 8.201 -11.707 -2.932 1.00 95.31 177 GLN A O 1
ATOM 1429 N N . LEU A 1 178 ? 6.818 -9.982 -2.551 1.00 94.56 178 LEU A N 1
ATOM 1430 C CA . LEU A 1 178 ? 7.590 -9.002 -3.334 1.00 94.56 178 LEU A CA 1
ATOM 1431 C C . LEU A 1 178 ? 9.021 -8.850 -2.816 1.00 94.56 178 LEU A C 1
ATOM 1433 O O . LEU A 1 178 ? 9.976 -8.947 -3.592 1.00 94.56 178 LEU A O 1
ATOM 1437 N N . ALA A 1 179 ? 9.189 -8.697 -1.506 1.00 92.44 179 ALA A N 1
ATOM 1438 C CA . ALA A 1 179 ? 10.512 -8.573 -0.907 1.00 92.44 179 ALA A CA 1
ATOM 1439 C C . ALA A 1 179 ? 11.257 -9.918 -0.815 1.00 92.44 179 ALA A C 1
ATOM 1441 O O . ALA A 1 179 ? 12.444 -9.992 -1.125 1.00 92.44 179 ALA A O 1
ATOM 1442 N N . GLY A 1 180 ? 10.587 -10.980 -0.367 1.00 90.25 180 GLY A N 1
ATOM 1443 C CA . GLY A 1 180 ? 11.203 -12.263 -0.020 1.00 90.25 180 GLY A CA 1
ATOM 1444 C C . GLY A 1 180 ? 11.377 -13.212 -1.202 1.00 90.25 180 GLY A C 1
ATOM 1445 O O . GLY A 1 180 ? 12.450 -13.782 -1.377 1.00 90.25 180 GLY A O 1
ATOM 1446 N N . THR A 1 181 ? 10.350 -13.367 -2.039 1.00 89.25 181 THR A N 1
ATOM 1447 C CA . THR A 1 181 ? 10.386 -14.268 -3.202 1.00 89.25 181 THR A CA 1
ATOM 1448 C C . THR A 1 181 ? 10.978 -13.574 -4.422 1.00 89.25 181 THR A C 1
ATOM 1450 O O . THR A 1 181 ? 11.850 -14.114 -5.107 1.00 89.25 181 THR A O 1
ATOM 1453 N N . PHE A 1 182 ? 10.534 -12.347 -4.696 1.00 89.94 182 PHE A N 1
ATOM 1454 C CA . PHE A 1 182 ? 10.949 -11.608 -5.887 1.00 89.94 182 PHE A CA 1
ATOM 1455 C C . PHE A 1 182 ? 12.164 -10.706 -5.661 1.00 89.94 182 PHE A C 1
ATOM 1457 O O . PHE A 1 182 ? 12.704 -10.168 -6.630 1.00 89.94 182 PHE A O 1
ATOM 1464 N N . GLY A 1 183 ? 12.651 -10.574 -4.424 1.00 88.62 183 GLY A N 1
ATOM 1465 C CA . GLY A 1 183 ? 13.843 -9.783 -4.112 1.00 88.62 183 GLY A CA 1
ATOM 1466 C C . GLY A 1 183 ? 13.707 -8.301 -4.470 1.00 88.62 183 GLY A C 1
ATOM 1467 O O . GLY A 1 183 ? 14.721 -7.632 -4.679 1.00 88.62 183 GLY A O 1
ATOM 1468 N N . ILE A 1 184 ? 12.477 -7.788 -4.587 1.00 89.62 184 ILE A N 1
ATOM 1469 C CA . ILE A 1 184 ? 12.219 -6.383 -4.899 1.00 89.62 184 ILE A CA 1
ATOM 1470 C C . ILE A 1 184 ? 12.666 -5.555 -3.698 1.00 89.62 184 ILE A C 1
ATOM 1472 O O . ILE A 1 184 ? 12.231 -5.778 -2.571 1.00 89.62 184 ILE A O 1
ATOM 1476 N N . HIS A 1 185 ? 13.620 -4.659 -3.944 1.00 88.94 185 HIS A N 1
ATOM 1477 C CA . HIS A 1 185 ? 14.300 -3.833 -2.942 1.00 88.94 185 HIS A CA 1
ATOM 1478 C C . HIS A 1 185 ? 14.958 -4.580 -1.771 1.00 88.94 185 HIS A C 1
ATOM 1480 O O . HIS A 1 185 ? 15.407 -3.961 -0.806 1.00 88.94 185 HIS A O 1
ATOM 1486 N N . ASN A 1 186 ? 15.104 -5.901 -1.884 1.00 88.06 186 ASN A N 1
ATOM 1487 C CA . ASN A 1 186 ? 15.776 -6.744 -0.909 1.00 88.06 186 ASN A CA 1
ATOM 1488 C C . ASN A 1 186 ? 17.005 -7.389 -1.553 1.00 88.06 186 ASN A C 1
ATOM 1490 O O . ASN A 1 186 ? 16.928 -8.437 -2.199 1.00 88.06 186 ASN A O 1
ATOM 1494 N N . THR A 1 187 ? 18.157 -6.744 -1.361 1.00 82.12 187 THR A N 1
ATOM 1495 C CA . THR A 1 187 ? 19.438 -7.206 -1.905 1.00 82.12 187 THR A CA 1
ATOM 1496 C C . THR A 1 187 ? 19.741 -8.644 -1.494 1.00 82.12 187 THR A C 1
ATOM 1498 O O . THR A 1 187 ? 20.093 -9.444 -2.352 1.00 82.12 187 THR A O 1
ATOM 1501 N N . ALA A 1 188 ? 19.555 -9.001 -0.221 1.00 80.88 188 ALA A N 1
ATOM 1502 C CA . ALA A 1 188 ? 19.870 -10.340 0.273 1.00 80.88 188 ALA A CA 1
ATOM 1503 C C . ALA A 1 188 ? 19.003 -11.416 -0.398 1.00 80.88 188 ALA A C 1
ATOM 1505 O O . ALA A 1 188 ? 19.533 -12.394 -0.924 1.00 80.88 188 ALA A O 1
ATOM 1506 N N . ALA A 1 189 ? 17.685 -11.205 -0.463 1.00 81.56 189 ALA A N 1
ATOM 1507 C CA . ALA A 1 189 ? 16.776 -12.125 -1.148 1.00 81.56 189 ALA A CA 1
ATOM 1508 C C . ALA A 1 189 ? 17.120 -12.263 -2.641 1.00 81.56 189 ALA A C 1
ATOM 1510 O O . ALA A 1 189 ? 17.103 -13.365 -3.192 1.00 81.56 189 ALA A O 1
ATOM 1511 N N . ARG A 1 190 ? 17.512 -11.159 -3.293 1.00 80.38 190 ARG A N 1
ATOM 1512 C CA . ARG A 1 190 ? 17.958 -11.182 -4.689 1.00 80.38 190 ARG A CA 1
ATOM 1513 C C . ARG A 1 190 ? 19.231 -12.013 -4.883 1.00 80.38 190 ARG A C 1
ATOM 1515 O O . ARG A 1 190 ? 19.288 -12.775 -5.845 1.00 80.38 190 ARG A O 1
ATOM 1522 N N . LEU A 1 191 ? 20.210 -11.897 -3.982 1.00 77.94 191 LEU A N 1
ATOM 1523 C CA . LEU A 1 191 ? 21.461 -12.668 -4.029 1.00 77.94 191 LEU A CA 1
ATOM 1524 C C . LEU A 1 191 ? 21.214 -14.161 -3.841 1.00 77.94 191 LEU A C 1
ATOM 1526 O O . LEU A 1 191 ? 21.680 -14.956 -4.653 1.00 77.94 191 LEU A O 1
ATOM 1530 N N . ILE A 1 192 ? 20.423 -14.526 -2.826 1.00 80.06 192 ILE A N 1
ATOM 1531 C CA . ILE A 1 192 ? 20.042 -15.920 -2.564 1.00 80.06 192 ILE A CA 1
ATOM 1532 C C . ILE A 1 192 ? 19.382 -16.523 -3.806 1.00 80.06 192 ILE A C 1
ATOM 1534 O O . ILE A 1 192 ? 19.746 -17.615 -4.236 1.00 80.06 192 ILE A O 1
ATOM 1538 N N . ARG A 1 193 ? 18.456 -15.789 -4.433 1.00 77.31 193 ARG A N 1
ATOM 1539 C CA . ARG A 1 193 ? 17.779 -16.239 -5.653 1.00 77.31 193 ARG A CA 1
ATOM 1540 C C . ARG A 1 193 ? 18.735 -16.425 -6.829 1.00 77.31 193 ARG A C 1
ATOM 1542 O O . ARG A 1 193 ? 18.593 -17.381 -7.581 1.00 77.31 193 ARG A O 1
ATOM 1549 N N . GLN A 1 194 ? 19.658 -15.487 -7.029 1.00 75.38 194 GLN A N 1
ATOM 1550 C CA . GLN A 1 194 ? 20.612 -15.537 -8.139 1.00 75.38 194 GLN A CA 1
ATOM 1551 C C . GLN A 1 194 ? 21.785 -16.493 -7.874 1.00 75.38 194 GLN A C 1
ATOM 1553 O O . GLN A 1 194 ? 22.592 -16.690 -8.775 1.00 75.38 194 GLN A O 1
ATOM 1558 N N . GLN A 1 195 ? 21.866 -17.084 -6.673 1.00 77.25 195 GLN A N 1
ATOM 1559 C CA . GLN A 1 195 ? 22.973 -17.935 -6.222 1.00 77.25 195 GLN A CA 1
ATOM 1560 C C . GLN A 1 195 ? 24.341 -17.237 -6.329 1.00 77.25 195 GLN A C 1
ATOM 1562 O O . GLN A 1 195 ? 25.361 -17.888 -6.525 1.00 77.25 195 GLN A O 1
ATOM 1567 N N . ILE A 1 196 ? 24.353 -15.906 -6.199 1.00 69.75 196 ILE A N 1
ATOM 1568 C CA . ILE A 1 196 ? 25.562 -15.080 -6.308 1.00 69.75 196 ILE A CA 1
ATOM 1569 C C . ILE A 1 196 ? 26.254 -15.031 -4.944 1.00 69.75 196 ILE A C 1
ATOM 1571 O O . ILE A 1 196 ? 25.619 -14.745 -3.926 1.00 69.75 196 ILE A O 1
ATOM 1575 N N . THR A 1 197 ? 27.562 -15.276 -4.926 1.00 70.31 197 THR A N 1
ATOM 1576 C CA . THR A 1 197 ? 28.403 -15.177 -3.726 1.00 70.31 197 THR A CA 1
ATOM 1577 C C . THR A 1 197 ? 28.756 -13.722 -3.386 1.00 70.31 197 THR A C 1
ATOM 1579 O O . THR A 1 197 ? 28.759 -12.841 -4.248 1.00 70.31 197 THR A O 1
ATOM 1582 N N . GLU A 1 198 ? 29.113 -13.438 -2.127 1.00 64.62 198 GLU A N 1
ATOM 1583 C CA . GLU A 1 198 ? 29.539 -12.085 -1.719 1.00 64.62 198 GLU A CA 1
ATOM 1584 C C . GLU A 1 198 ? 30.755 -11.580 -2.519 1.00 64.62 198 GLU A C 1
ATOM 1586 O O . GLU A 1 198 ? 30.833 -10.396 -2.849 1.00 64.62 198 GLU A O 1
ATOM 1591 N N . ALA A 1 199 ? 31.673 -12.480 -2.888 1.00 65.81 199 ALA A N 1
ATOM 1592 C CA . ALA A 1 199 ? 32.859 -12.163 -3.685 1.00 65.81 199 ALA A CA 1
ATOM 1593 C C . ALA A 1 199 ? 32.517 -11.769 -5.136 1.00 65.81 199 ALA A C 1
ATOM 1595 O O . ALA A 1 199 ? 33.111 -10.843 -5.697 1.00 65.81 199 ALA A O 1
ATOM 1596 N N . GLU A 1 200 ? 31.527 -12.430 -5.738 1.00 65.62 200 GLU A N 1
ATOM 1597 C CA . GLU A 1 200 ? 31.017 -12.085 -7.070 1.00 65.62 200 GLU A CA 1
ATOM 1598 C C . GLU A 1 200 ? 30.273 -10.747 -7.052 1.00 65.62 200 GLU A C 1
ATOM 1600 O O . GLU A 1 200 ? 30.401 -9.961 -7.985 1.00 65.62 200 GLU A O 1
ATOM 1605 N N . LEU A 1 201 ? 29.560 -10.424 -5.968 1.00 62.94 201 LEU A N 1
ATOM 1606 C CA . LEU A 1 201 ? 28.910 -9.121 -5.826 1.00 62.94 201 LEU A CA 1
ATOM 1607 C C . LEU A 1 201 ? 29.920 -7.980 -5.639 1.00 62.94 201 LEU A C 1
ATOM 1609 O O . LEU A 1 201 ? 29.740 -6.908 -6.210 1.00 62.94 201 LEU A O 1
ATOM 1613 N N . ALA A 1 202 ? 30.976 -8.205 -4.854 1.00 63.94 202 ALA A N 1
ATOM 1614 C CA . ALA A 1 202 ? 32.024 -7.213 -4.612 1.00 63.94 202 ALA A CA 1
ATOM 1615 C C . ALA A 1 202 ? 32.839 -6.883 -5.877 1.00 63.94 202 ALA A C 1
ATOM 1617 O O . ALA A 1 202 ? 33.397 -5.792 -5.983 1.00 63.94 202 ALA A O 1
ATOM 1618 N N . SER A 1 203 ? 32.894 -7.818 -6.831 1.00 61.53 203 SER A N 1
ATOM 1619 C CA . SER A 1 203 ? 33.570 -7.660 -8.125 1.00 61.53 203 SER A CA 1
ATOM 1620 C C . SER A 1 203 ? 32.628 -7.304 -9.281 1.00 61.53 203 SER A C 1
ATOM 1622 O O . SER A 1 203 ? 33.099 -6.858 -10.330 1.00 61.53 203 SER A O 1
ATOM 1624 N N . ALA A 1 204 ? 31.309 -7.449 -9.105 1.00 56.09 204 ALA A N 1
ATOM 1625 C CA . ALA A 1 204 ? 30.329 -7.054 -10.104 1.00 56.09 204 ALA A CA 1
ATOM 1626 C C . ALA A 1 204 ? 30.375 -5.531 -10.327 1.00 56.09 204 ALA A C 1
ATOM 1628 O O . ALA A 1 204 ? 30.377 -4.758 -9.362 1.00 56.09 204 ALA A O 1
ATOM 1629 N N . PRO A 1 205 ? 30.368 -5.061 -11.588 1.00 52.34 205 PRO A N 1
ATOM 1630 C CA . PRO A 1 205 ? 30.313 -3.636 -11.864 1.00 52.34 205 PRO A CA 1
ATOM 1631 C C . PRO A 1 205 ? 29.043 -3.058 -11.238 1.00 52.34 205 PRO A C 1
ATOM 1633 O O . PRO A 1 205 ? 27.928 -3.499 -11.536 1.00 52.34 205 PRO A O 1
ATOM 1636 N N . LYS A 1 206 ? 29.209 -2.066 -10.356 1.00 54.91 206 LYS A N 1
ATOM 1637 C CA . LYS A 1 206 ? 28.089 -1.347 -9.752 1.00 54.91 206 LYS A CA 1
ATOM 1638 C C . LYS A 1 206 ? 27.355 -0.619 -10.872 1.00 54.91 206 LYS A C 1
ATOM 1640 O O . LYS A 1 206 ? 27.787 0.430 -11.337 1.00 54.91 206 LYS A O 1
ATOM 1645 N N . LYS A 1 207 ? 26.259 -1.209 -11.344 1.00 54.34 207 LYS A N 1
ATOM 1646 C CA . LYS A 1 207 ? 25.376 -0.584 -12.324 1.00 54.34 207 LYS A CA 1
ATOM 1647 C C . LYS A 1 207 ? 24.557 0.470 -11.588 1.00 54.34 207 LYS A C 1
ATOM 1649 O O . LYS A 1 207 ? 23.436 0.205 -11.164 1.00 54.34 207 LYS A O 1
ATOM 1654 N N . THR A 1 208 ? 25.163 1.625 -11.343 1.00 59.44 208 THR A N 1
ATOM 1655 C CA . THR A 1 208 ? 24.467 2.775 -10.773 1.00 59.44 208 THR A CA 1
ATOM 1656 C C . THR A 1 208 ? 23.478 3.244 -11.831 1.00 59.44 208 THR A C 1
ATOM 1658 O O . THR A 1 208 ? 23.882 3.712 -12.889 1.00 59.44 208 THR A O 1
ATOM 1661 N N . ARG A 1 209 ? 22.190 2.995 -11.594 1.00 67.50 209 ARG A N 1
ATOM 1662 C CA . ARG A 1 209 ? 21.105 3.615 -12.354 1.00 67.50 209 ARG A CA 1
ATOM 1663 C C . ARG A 1 209 ? 20.696 4.870 -11.599 1.00 67.50 209 ARG A C 1
ATOM 1665 O O . ARG A 1 209 ? 20.619 4.824 -10.374 1.00 67.50 209 ARG A O 1
ATOM 1672 N N . THR A 1 210 ? 20.398 5.953 -12.294 1.00 77.50 210 THR A N 1
ATOM 1673 C CA . THR A 1 210 ? 19.710 7.099 -11.685 1.00 77.50 210 THR A CA 1
ATOM 1674 C C . THR A 1 210 ? 18.210 6.808 -11.556 1.00 77.50 210 THR A C 1
ATOM 1676 O O . THR A 1 210 ? 17.674 5.928 -12.235 1.00 77.50 210 THR A O 1
ATOM 1679 N N . VAL A 1 211 ? 17.492 7.561 -10.718 1.00 71.94 211 VAL A N 1
ATOM 1680 C CA . VAL A 1 211 ? 16.017 7.516 -10.650 1.00 71.94 211 VAL A CA 1
ATOM 1681 C C . VAL A 1 211 ? 15.390 7.729 -12.033 1.00 71.94 211 VAL A C 1
ATOM 1683 O O . VAL A 1 211 ? 14.489 6.985 -12.413 1.00 71.94 211 VAL A O 1
ATOM 1686 N N . SER A 1 212 ? 15.893 8.694 -12.809 1.00 70.75 212 SER A N 1
ATOM 1687 C CA . SER A 1 212 ? 15.397 8.984 -14.160 1.00 70.75 212 SER A CA 1
ATOM 1688 C C . SER A 1 212 ? 15.570 7.790 -15.097 1.00 70.75 212 SER A C 1
ATOM 1690 O O . SER A 1 212 ? 14.649 7.430 -15.826 1.00 70.75 212 SER A O 1
ATOM 1692 N N . GLU A 1 213 ? 16.731 7.134 -15.041 1.00 68.75 213 GLU A N 1
ATOM 1693 C CA . GLU A 1 213 ? 16.988 5.927 -15.823 1.00 68.75 213 GLU A CA 1
ATOM 1694 C C . GLU A 1 213 ? 16.106 4.767 -15.382 1.00 68.75 213 GLU A C 1
ATOM 1696 O O . GLU A 1 213 ? 15.616 4.051 -16.242 1.00 68.75 213 GLU A O 1
ATOM 1701 N N . ALA A 1 214 ? 15.877 4.571 -14.081 1.00 65.69 214 ALA A N 1
ATOM 1702 C CA . ALA A 1 214 ? 15.030 3.491 -13.579 1.00 65.69 214 ALA A CA 1
ATOM 1703 C C . ALA A 1 214 ? 13.558 3.665 -13.965 1.00 65.69 214 ALA A C 1
ATOM 1705 O O . ALA A 1 214 ? 12.933 2.691 -14.374 1.00 65.69 214 ALA A O 1
ATOM 1706 N N . ILE A 1 215 ? 13.036 4.893 -13.922 1.00 63.59 215 ILE A N 1
ATOM 1707 C CA . ILE A 1 215 ? 11.682 5.210 -14.398 1.00 63.59 215 ILE A CA 1
ATOM 1708 C C . ILE A 1 215 ? 11.575 4.992 -15.914 1.00 63.59 215 ILE A C 1
ATOM 1710 O O . ILE A 1 215 ? 10.569 4.477 -16.393 1.00 63.59 215 ILE A O 1
ATOM 1714 N N . ALA A 1 216 ? 12.617 5.324 -16.682 1.00 61.28 216 ALA A N 1
ATOM 1715 C CA . ALA A 1 216 ? 12.651 5.011 -18.110 1.00 61.28 216 ALA A CA 1
ATOM 1716 C C . ALA A 1 216 ? 12.764 3.492 -18.369 1.00 61.28 216 ALA A C 1
ATOM 1718 O O . ALA A 1 216 ? 12.181 2.974 -19.325 1.00 61.28 216 ALA A O 1
ATOM 1719 N N . TYR A 1 217 ? 13.498 2.769 -17.512 1.00 51.88 217 TYR A N 1
ATOM 1720 C CA . TYR A 1 217 ? 13.751 1.333 -17.636 1.00 51.88 217 TYR A CA 1
ATOM 1721 C C . TYR A 1 217 ? 12.612 0.448 -17.142 1.00 51.88 217 TYR A C 1
ATOM 1723 O O . TYR A 1 217 ? 12.586 -0.690 -17.586 1.00 51.88 217 TYR A O 1
ATOM 1731 N N . SER A 1 218 ? 11.706 0.909 -16.268 1.00 48.38 218 SER A N 1
ATOM 1732 C CA . SER A 1 218 ? 10.605 0.119 -15.671 1.00 48.38 218 SER A CA 1
ATOM 1733 C C . SER A 1 218 ? 9.484 -0.261 -16.658 1.00 48.38 218 SER A C 1
ATOM 1735 O O . SER A 1 218 ? 8.488 -0.885 -16.296 1.00 48.38 218 SER A O 1
ATOM 1737 N N . THR A 1 219 ? 9.721 -0.041 -17.953 1.00 45.38 219 THR A N 1
ATOM 1738 C CA . THR A 1 219 ? 8.915 -0.500 -19.088 1.00 45.38 219 THR A CA 1
ATOM 1739 C C . THR A 1 219 ? 9.278 -1.874 -19.706 1.00 45.38 219 THR A C 1
ATOM 1741 O O . THR A 1 219 ? 8.726 -2.163 -20.771 1.00 45.38 219 THR A O 1
ATOM 1744 N N . PRO A 1 220 ? 10.135 -2.787 -19.176 1.00 42.44 220 PRO A N 1
ATOM 1745 C CA . PRO A 1 220 ? 10.522 -3.967 -19.952 1.00 42.44 220 PRO A CA 1
ATOM 1746 C C . PRO A 1 220 ? 9.442 -5.062 -19.945 1.00 42.44 220 PRO A C 1
ATOM 1748 O O . PRO A 1 220 ? 9.467 -5.922 -20.821 1.00 42.44 220 PRO A O 1
ATOM 1751 N N . ASN A 1 221 ? 8.506 -5.025 -18.985 1.00 41.75 221 ASN A N 1
ATOM 1752 C CA . ASN A 1 221 ? 7.470 -6.046 -18.785 1.00 41.75 221 ASN A CA 1
ATOM 1753 C C . ASN A 1 221 ? 6.069 -5.616 -19.242 1.00 41.75 221 ASN A C 1
ATOM 1755 O O . ASN A 1 221 ? 5.165 -6.446 -19.268 1.00 41.75 221 ASN A O 1
ATOM 1759 N N . LEU A 1 222 ? 5.878 -4.362 -19.665 1.00 44.50 222 LEU A N 1
ATOM 1760 C CA . LEU A 1 222 ? 4.844 -4.121 -20.666 1.00 44.50 222 LEU A CA 1
ATOM 1761 C C . LEU A 1 222 ? 5.393 -4.718 -21.963 1.00 44.50 222 LEU A C 1
ATOM 1763 O O . LEU A 1 222 ? 6.565 -4.461 -22.263 1.00 44.50 222 LEU A O 1
ATOM 1767 N N . PRO A 1 223 ? 4.624 -5.528 -22.720 1.00 46.31 223 PRO A N 1
ATOM 1768 C CA . PRO A 1 223 ? 5.051 -5.896 -24.059 1.00 46.31 223 PRO A CA 1
ATOM 1769 C C . PRO A 1 223 ? 5.414 -4.586 -24.742 1.00 46.31 223 PRO A C 1
ATOM 1771 O O . PRO A 1 223 ? 4.562 -3.702 -24.846 1.00 46.31 223 PRO A O 1
ATOM 1774 N N . GLN A 1 224 ? 6.701 -4.428 -25.078 1.00 57.06 224 GLN A N 1
ATOM 1775 C CA . GLN A 1 224 ? 7.188 -3.223 -25.741 1.00 57.06 224 GLN A CA 1
ATOM 1776 C C . GLN A 1 224 ? 6.181 -2.926 -26.845 1.00 57.06 224 GLN A C 1
ATOM 1778 O O . GLN A 1 224 ? 5.865 -3.875 -27.573 1.00 57.06 224 GLN A O 1
ATOM 1783 N N . PRO A 1 225 ? 5.596 -1.716 -26.901 1.00 62.12 225 PRO A N 1
ATOM 1784 C CA . PRO A 1 225 ? 4.565 -1.431 -27.877 1.00 62.12 225 PRO A CA 1
ATOM 1785 C C . PRO A 1 225 ? 5.109 -1.860 -29.236 1.00 62.12 225 PRO A C 1
ATOM 1787 O O . PRO A 1 225 ? 6.196 -1.465 -29.654 1.00 62.12 225 PRO A O 1
ATOM 1790 N N . LYS A 1 226 ? 4.431 -2.839 -29.829 1.00 82.31 226 LYS A N 1
ATOM 1791 C CA . LYS A 1 226 ? 4.750 -3.349 -31.153 1.00 82.31 226 LYS A CA 1
ATOM 1792 C C . LYS A 1 226 ? 3.773 -2.720 -32.106 1.00 82.31 226 LYS A C 1
ATOM 1794 O O . LYS A 1 226 ? 2.622 -2.453 -31.749 1.00 82.31 226 LYS A O 1
ATOM 1799 N N . PHE A 1 227 ? 4.231 -2.546 -33.329 1.00 87.38 227 PHE A N 1
ATOM 1800 C CA . PHE A 1 227 ? 3.328 -2.261 -34.411 1.00 87.38 227 PHE A CA 1
ATOM 1801 C C . PHE A 1 227 ? 2.462 -3.494 -34.671 1.00 87.38 227 PHE A C 1
ATOM 1803 O O . PHE A 1 227 ? 2.989 -4.599 -34.828 1.00 87.38 227 PHE A O 1
ATOM 1810 N N . TYR A 1 228 ? 1.146 -3.324 -34.713 1.00 86.94 228 TYR A N 1
ATOM 1811 C CA . TYR A 1 228 ? 0.211 -4.361 -35.147 1.00 86.94 228 TYR A CA 1
ATOM 1812 C C . TYR A 1 228 ? -0.906 -3.752 -35.984 1.00 86.94 228 TYR A C 1
ATOM 1814 O O . TYR A 1 228 ? -1.066 -2.536 -36.071 1.00 86.94 228 TYR A O 1
ATOM 1822 N N . ARG A 1 229 ? -1.664 -4.623 -36.641 1.00 90.19 229 ARG A N 1
ATOM 1823 C CA . ARG A 1 229 ? -2.755 -4.248 -37.530 1.00 90.19 229 ARG A CA 1
ATOM 1824 C C . ARG A 1 229 ? -4.087 -4.654 -36.918 1.00 90.19 229 ARG A C 1
ATOM 1826 O O . ARG A 1 229 ? -4.236 -5.790 -36.472 1.00 90.19 229 ARG A O 1
ATOM 1833 N N . GLN A 1 230 ? -5.078 -3.778 -37.024 1.00 89.06 230 GLN A N 1
ATOM 1834 C CA . GLN A 1 230 ? -6.486 -4.132 -36.875 1.00 89.06 230 GLN A CA 1
ATOM 1835 C C . GLN A 1 230 ? -7.264 -3.493 -38.033 1.00 89.06 230 GLN A C 1
ATOM 1837 O O . GLN A 1 230 ? -7.339 -2.276 -38.160 1.00 89.06 230 GLN A O 1
ATOM 1842 N N . GLY A 1 231 ? -7.811 -4.310 -38.939 1.00 90.19 231 GLY A N 1
ATOM 1843 C CA . GLY A 1 231 ? -8.503 -3.795 -40.128 1.00 90.19 231 GLY A CA 1
ATOM 1844 C C . GLY A 1 231 ? -7.546 -3.154 -41.141 1.00 90.19 231 GLY A C 1
ATOM 1845 O O . GLY A 1 231 ? -6.692 -3.842 -41.686 1.00 90.19 231 GLY A O 1
ATOM 1846 N N . GLN A 1 232 ? -7.704 -1.868 -41.446 1.00 90.50 232 GLN A N 1
ATOM 1847 C CA . GLN A 1 232 ? -6.767 -1.094 -42.283 1.00 90.50 232 GLN A CA 1
ATOM 1848 C C . GLN A 1 232 ? -5.864 -0.184 -41.442 1.00 90.50 232 GLN A C 1
ATOM 1850 O O . GLN A 1 232 ? -5.039 0.543 -41.986 1.00 90.50 232 GLN A O 1
ATOM 1855 N N . THR A 1 233 ? -5.998 -0.256 -40.121 1.00 88.56 233 THR A N 1
ATOM 1856 C CA . THR A 1 233 ? -5.352 0.659 -39.194 1.00 88.56 233 THR A CA 1
ATOM 1857 C C . THR A 1 233 ? -4.110 0.005 -38.592 1.00 88.56 233 THR A C 1
ATOM 1859 O O . THR A 1 233 ? -4.140 -1.141 -38.126 1.00 88.56 233 THR A O 1
ATOM 1862 N N . LEU A 1 234 ? -3.003 0.739 -38.633 1.00 90.12 234 LEU A N 1
ATOM 1863 C CA . LEU A 1 234 ? -1.749 0.449 -37.956 1.00 90.12 234 LEU A CA 1
ATOM 1864 C C . LEU A 1 234 ? -1.811 1.028 -36.539 1.00 90.12 234 LEU A C 1
ATOM 1866 O O . LEU A 1 234 ? -2.120 2.205 -36.372 1.00 90.12 234 LEU A O 1
ATOM 1870 N N . TYR A 1 235 ? -1.465 0.220 -35.545 1.00 83.69 235 TYR A N 1
ATOM 1871 C CA . TYR A 1 235 ? -1.397 0.600 -34.136 1.00 83.69 235 TYR A CA 1
ATOM 1872 C C . TYR A 1 235 ? 0.021 0.454 -33.607 1.00 83.69 235 TYR A C 1
ATOM 1874 O O . TYR A 1 235 ? 0.759 -0.404 -34.086 1.00 83.69 235 TYR A O 1
ATOM 1882 N N . PHE A 1 236 ? 0.373 1.234 -32.588 1.00 81.94 236 PHE A N 1
ATOM 1883 C CA . PHE A 1 236 ? 1.581 1.060 -31.785 1.00 81.94 236 PHE A CA 1
ATOM 1884 C C . PHE A 1 236 ? 1.179 1.049 -30.310 1.00 81.94 236 PHE A C 1
ATOM 1886 O O . PHE A 1 236 ? 0.775 2.066 -29.754 1.00 81.94 236 PHE A O 1
ATOM 1893 N N . GLY A 1 237 ? 1.203 -0.125 -29.676 1.00 77.88 237 GLY A N 1
ATOM 1894 C CA . GLY A 1 237 ? 0.630 -0.268 -28.333 1.00 77.88 237 GLY A CA 1
ATOM 1895 C C . GLY A 1 237 ? -0.885 -0.017 -28.315 1.00 77.88 237 GLY A C 1
ATOM 1896 O O . GLY A 1 237 ? -1.648 -0.806 -28.865 1.00 77.88 237 GLY A O 1
ATOM 1897 N N . ILE A 1 238 ? -1.343 1.051 -27.663 1.00 68.94 238 ILE A N 1
ATOM 1898 C CA . ILE A 1 238 ? -2.774 1.415 -27.628 1.00 68.94 238 ILE A CA 1
ATOM 1899 C C . ILE A 1 238 ? -3.136 2.548 -28.597 1.00 68.94 238 ILE A C 1
ATOM 1901 O O . ILE A 1 238 ? -4.317 2.855 -28.743 1.00 68.94 238 ILE A O 1
ATOM 1905 N N . ASP A 1 239 ? -2.146 3.148 -29.260 1.00 72.69 239 ASP A N 1
ATOM 1906 C CA . ASP A 1 239 ? -2.339 4.330 -30.097 1.00 72.69 239 ASP A CA 1
ATOM 1907 C C . ASP A 1 239 ? -2.627 3.957 -31.556 1.00 72.69 239 ASP A C 1
ATOM 1909 O O . ASP A 1 239 ? -1.945 3.107 -32.142 1.00 72.69 239 ASP A O 1
ATOM 1913 N N . ASP A 1 240 ? -3.615 4.623 -32.162 1.00 86.00 240 ASP A N 1
ATOM 1914 C CA . ASP A 1 240 ? -3.892 4.555 -33.596 1.00 86.00 240 ASP A CA 1
ATOM 1915 C C . ASP A 1 240 ? -2.859 5.387 -34.374 1.00 86.00 240 ASP 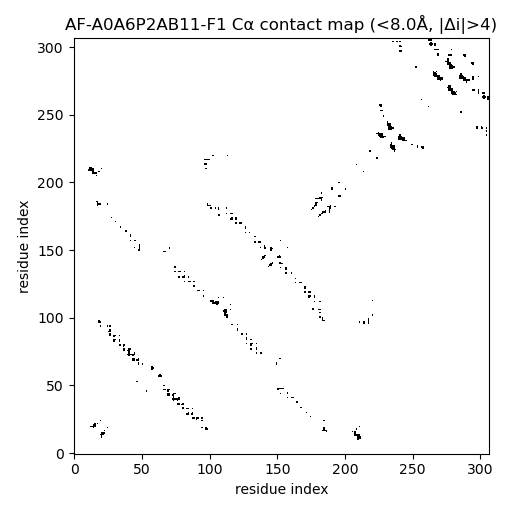A C 1
ATOM 1917 O O . ASP A 1 240 ? -2.794 6.619 -34.305 1.00 86.00 240 ASP A O 1
ATOM 1921 N N . VAL A 1 241 ? -2.020 4.709 -35.152 1.00 87.62 241 VAL A N 1
ATOM 1922 C CA . VAL A 1 241 ? -0.946 5.363 -35.900 1.00 87.62 241 VAL A CA 1
ATOM 1923 C C . VAL A 1 241 ? -1.470 5.880 -37.228 1.00 87.62 241 VAL A C 1
ATOM 1925 O O . VAL A 1 241 ? -1.260 7.043 -37.539 1.00 87.62 241 VAL A O 1
ATOM 1928 N N . MET A 1 242 ? -2.128 5.054 -38.042 1.00 89.38 242 MET A N 1
ATOM 1929 C CA . MET A 1 242 ? -2.667 5.493 -39.337 1.00 89.38 242 MET A CA 1
ATOM 1930 C C . MET A 1 242 ? -3.524 4.428 -40.012 1.00 89.38 242 MET A C 1
ATOM 1932 O O . MET A 1 242 ? -3.311 3.240 -39.794 1.00 89.38 242 MET A O 1
ATOM 1936 N N . ASP A 1 243 ? -4.391 4.858 -40.925 1.00 89.25 243 ASP A N 1
ATOM 1937 C CA . ASP A 1 243 ? -5.039 3.978 -41.895 1.00 89.25 243 ASP A CA 1
ATOM 1938 C C . ASP A 1 243 ? -4.194 3.854 -43.166 1.00 89.25 243 ASP A C 1
ATOM 1940 O O . ASP A 1 243 ? -3.750 4.860 -43.733 1.00 89.25 243 ASP A O 1
ATOM 1944 N N . LEU A 1 244 ? -3.990 2.617 -43.616 1.00 89.50 244 LEU A N 1
ATOM 1945 C CA . LEU A 1 244 ? -3.252 2.280 -44.828 1.00 89.50 244 LEU A CA 1
ATOM 1946 C C . LEU A 1 244 ? -4.162 1.606 -45.866 1.00 89.50 244 LEU A C 1
ATOM 1948 O O . LEU A 1 244 ? -5.128 0.935 -45.490 1.00 89.50 244 LEU A O 1
ATOM 1952 N N . PRO A 1 245 ? -3.850 1.742 -47.169 1.00 88.31 245 PRO A N 1
ATOM 1953 C CA . PRO A 1 245 ? -4.596 1.093 -48.243 1.00 88.31 245 PRO A CA 1
ATOM 1954 C C . PRO A 1 245 ? -4.747 -0.422 -48.060 1.00 88.31 245 PRO A C 1
ATOM 1956 O O . PRO A 1 245 ? -3.875 -1.101 -47.507 1.00 88.31 245 PRO A O 1
ATOM 1959 N N . GLN A 1 246 ? -5.851 -0.969 -48.566 1.00 86.44 246 GLN A N 1
ATOM 1960 C CA . GLN A 1 246 ? -6.194 -2.384 -48.413 1.00 86.44 246 GLN A CA 1
ATOM 1961 C C . GLN A 1 246 ? -5.170 -3.335 -49.066 1.00 86.44 246 GLN A C 1
ATOM 1963 O O . GLN A 1 246 ? -5.018 -4.465 -48.606 1.00 86.44 246 GLN A O 1
ATOM 1968 N N . ASP A 1 247 ? -4.458 -2.861 -50.090 1.00 87.56 247 ASP A N 1
ATOM 1969 C CA . ASP A 1 247 ? -3.401 -3.542 -50.846 1.00 87.56 247 ASP A CA 1
ATOM 1970 C C . ASP A 1 247 ? -1.995 -3.393 -50.235 1.00 87.56 247 ASP A C 1
ATOM 1972 O O . ASP A 1 247 ? -1.017 -3.865 -50.812 1.00 87.56 247 ASP A O 1
ATOM 1976 N N . THR A 1 248 ? -1.876 -2.773 -49.057 1.00 88.31 248 THR A N 1
ATOM 1977 C CA . THR A 1 248 ? -0.597 -2.658 -48.342 1.00 88.31 248 THR A CA 1
ATOM 1978 C C . THR A 1 248 ? -0.031 -4.042 -48.012 1.00 88.31 248 THR A C 1
ATOM 1980 O O . THR A 1 248 ? -0.728 -4.891 -47.453 1.00 88.31 248 THR A O 1
ATOM 1983 N N . ASP A 1 249 ? 1.260 -4.255 -48.280 1.00 91.25 249 ASP A N 1
ATOM 1984 C CA . ASP A 1 249 ? 1.994 -5.439 -47.821 1.00 91.25 249 ASP A CA 1
ATOM 1985 C C . ASP A 1 249 ? 2.271 -5.349 -46.310 1.00 91.25 249 ASP A C 1
ATOM 1987 O O . ASP A 1 249 ? 3.319 -4.891 -45.841 1.00 91.25 249 ASP A O 1
ATOM 1991 N N . TRP A 1 250 ? 1.266 -5.749 -45.533 1.00 89.62 250 TRP A N 1
ATOM 1992 C CA . TRP A 1 250 ? 1.277 -5.663 -44.078 1.00 89.62 250 TRP A CA 1
ATOM 1993 C C . TRP A 1 250 ? 2.332 -6.550 -43.421 1.00 89.62 250 TRP A C 1
ATOM 1995 O O . TRP A 1 250 ? 2.853 -6.168 -42.375 1.00 89.62 250 TRP A O 1
ATOM 2005 N N . GLU A 1 251 ? 2.658 -7.708 -43.996 1.00 89.44 251 GLU A N 1
ATOM 2006 C CA . GLU A 1 251 ? 3.649 -8.608 -43.399 1.00 89.44 251 GLU A CA 1
ATOM 2007 C C . GLU A 1 251 ? 5.046 -7.996 -43.472 1.00 89.44 251 GLU A C 1
ATOM 2009 O O . GLU A 1 251 ? 5.729 -7.887 -42.449 1.00 89.44 251 GLU A O 1
ATOM 2014 N N . THR A 1 252 ? 5.440 -7.507 -44.650 1.00 89.12 252 THR A N 1
ATOM 2015 C CA . THR A 1 252 ? 6.728 -6.831 -44.835 1.00 89.12 252 THR A CA 1
ATOM 2016 C C . THR A 1 252 ? 6.808 -5.554 -44.000 1.00 89.12 252 THR A C 1
ATOM 2018 O O . THR A 1 252 ? 7.827 -5.295 -43.352 1.00 89.12 252 THR A O 1
ATOM 2021 N N . LEU A 1 253 ? 5.726 -4.768 -43.962 1.00 89.81 253 LEU A N 1
ATOM 2022 C CA . LEU A 1 253 ? 5.663 -3.533 -43.182 1.00 89.81 253 LEU A CA 1
ATOM 2023 C C . LEU A 1 253 ? 5.830 -3.795 -41.679 1.00 89.81 253 LEU A C 1
ATOM 2025 O O . LEU A 1 253 ? 6.695 -3.193 -41.041 1.00 89.81 253 LEU A O 1
ATOM 2029 N N . LEU A 1 254 ? 5.034 -4.707 -41.110 1.00 89.88 254 LEU A N 1
ATOM 2030 C CA . LEU A 1 254 ? 5.087 -5.029 -39.682 1.00 89.88 254 LEU A CA 1
ATOM 2031 C C . LEU A 1 254 ? 6.401 -5.711 -39.300 1.00 89.88 254 LEU A C 1
ATOM 2033 O O . LEU A 1 254 ? 6.916 -5.449 -38.213 1.00 89.88 254 LEU A O 1
ATOM 2037 N N . SER A 1 255 ? 6.960 -6.549 -40.177 1.00 89.31 255 SER A N 1
ATOM 2038 C CA . SER A 1 255 ? 8.270 -7.167 -39.962 1.00 89.31 255 SER A CA 1
ATOM 2039 C C . SER A 1 255 ? 9.360 -6.105 -39.814 1.00 89.31 255 SER A C 1
ATOM 2041 O O . SER A 1 255 ? 10.100 -6.112 -38.831 1.00 89.31 255 SER A O 1
ATOM 2043 N N . ARG A 1 256 ? 9.400 -5.119 -40.720 1.00 88.56 256 ARG A N 1
ATOM 2044 C CA . ARG A 1 256 ? 10.373 -4.017 -40.667 1.00 88.56 256 ARG A CA 1
ATOM 2045 C C . ARG A 1 256 ? 10.161 -3.109 -39.461 1.00 88.56 256 ARG A C 1
ATOM 2047 O O . ARG A 1 256 ? 11.111 -2.822 -38.735 1.00 88.56 256 ARG A O 1
ATOM 2054 N N . LEU A 1 257 ? 8.923 -2.692 -39.209 1.00 89.25 257 LEU A N 1
ATOM 2055 C CA . LEU A 1 257 ? 8.593 -1.822 -38.079 1.00 89.25 257 LEU A CA 1
ATOM 2056 C C . LEU A 1 257 ? 8.921 -2.464 -36.723 1.00 89.25 257 LEU A C 1
ATOM 2058 O O . LEU A 1 257 ? 9.306 -1.756 -35.800 1.00 89.25 257 LEU A O 1
ATOM 2062 N N . ASN A 1 258 ? 8.842 -3.791 -36.611 1.00 86.94 258 ASN A N 1
ATOM 2063 C CA . ASN A 1 258 ? 9.137 -4.516 -35.373 1.00 86.94 258 ASN A CA 1
ATOM 2064 C C . ASN A 1 258 ? 10.531 -5.170 -35.335 1.00 86.94 258 ASN A C 1
ATOM 2066 O O . ASN A 1 258 ? 10.833 -5.883 -34.377 1.00 86.94 258 ASN A O 1
ATOM 2070 N N . GLN A 1 259 ? 11.381 -4.953 -36.346 1.00 85.31 259 GLN A N 1
ATOM 2071 C CA . GLN A 1 259 ? 12.694 -5.604 -36.446 1.00 85.31 259 GLN A CA 1
ATOM 2072 C C . GLN A 1 259 ? 13.666 -5.151 -35.346 1.00 85.31 259 GLN A C 1
ATOM 2074 O O . GLN A 1 259 ? 14.446 -5.950 -34.828 1.00 85.31 259 GLN A O 1
ATOM 2079 N N . LYS A 1 260 ? 13.646 -3.859 -35.006 1.00 80.38 260 LYS A N 1
ATOM 2080 C CA . LYS A 1 260 ? 14.469 -3.245 -33.957 1.00 80.38 260 LYS A CA 1
ATOM 2081 C C . LYS A 1 260 ? 13.732 -2.054 -33.346 1.00 80.38 260 LYS A C 1
ATOM 2083 O O . LYS A 1 260 ? 12.658 -1.680 -33.806 1.00 80.38 260 LYS A O 1
ATOM 2088 N N . LYS A 1 261 ? 14.315 -1.456 -32.305 1.00 80.06 261 LYS A N 1
ATOM 2089 C CA . LYS A 1 261 ? 13.843 -0.171 -31.777 1.00 80.06 261 LYS A CA 1
ATOM 2090 C C . LYS A 1 261 ? 14.232 0.942 -32.745 1.00 80.06 261 LYS A C 1
ATOM 2092 O O . LYS A 1 261 ? 15.413 1.084 -33.061 1.00 80.06 261 LYS A O 1
ATOM 2097 N N . TRP A 1 262 ? 13.238 1.697 -33.190 1.00 84.06 262 TRP A N 1
ATOM 2098 C CA . TRP A 1 262 ? 13.408 2.836 -34.082 1.00 84.06 262 TRP A CA 1
ATOM 2099 C C . TRP A 1 262 ? 13.333 4.141 -33.298 1.00 84.06 262 TRP A C 1
ATOM 2101 O O . TRP A 1 262 ? 12.574 4.245 -32.337 1.00 84.06 262 TRP A O 1
ATOM 2111 N N . SER A 1 263 ? 14.109 5.129 -33.728 1.00 84.81 263 SER A N 1
ATOM 2112 C CA . SER A 1 263 ? 14.016 6.511 -33.264 1.00 84.81 263 SER A CA 1
ATOM 2113 C C . SER A 1 263 ? 13.232 7.350 -34.277 1.00 84.81 263 SER A C 1
ATOM 2115 O O . SER A 1 263 ? 13.244 7.067 -35.478 1.00 84.81 263 SER A O 1
ATOM 2117 N N . ALA A 1 264 ? 12.524 8.377 -33.800 1.00 85.50 264 ALA A N 1
ATOM 2118 C CA . ALA A 1 264 ? 11.647 9.213 -34.623 1.00 85.50 264 ALA A CA 1
ATOM 2119 C C . ALA A 1 264 ? 12.386 9.890 -35.800 1.00 85.50 264 ALA A C 1
ATOM 2121 O O . ALA A 1 264 ? 11.832 10.049 -36.888 1.00 85.50 264 ALA A O 1
ATOM 2122 N N . ASP A 1 265 ? 13.660 10.235 -35.622 1.00 87.25 265 ASP A N 1
ATOM 2123 C CA . ASP A 1 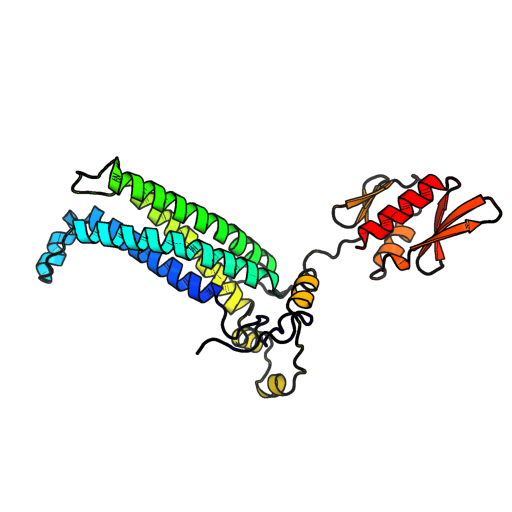265 ? 14.524 10.847 -36.642 1.00 87.25 265 ASP A CA 1
ATOM 2124 C C . ASP A 1 265 ? 14.909 9.899 -37.794 1.00 87.25 265 ASP A C 1
ATOM 2126 O O . ASP A 1 265 ? 15.346 10.350 -38.854 1.00 87.25 265 ASP A O 1
ATOM 2130 N N . GLN A 1 266 ? 14.709 8.590 -37.627 1.00 89.62 266 GLN A N 1
ATOM 2131 C CA . GLN A 1 266 ? 14.978 7.595 -38.670 1.00 89.62 266 GLN A CA 1
ATOM 2132 C C . GLN A 1 266 ? 13.871 7.522 -39.727 1.00 89.62 266 GLN A C 1
ATOM 2134 O O . GLN A 1 266 ? 14.075 6.915 -40.783 1.00 89.62 266 GLN A O 1
ATOM 2139 N N . PHE A 1 267 ? 12.721 8.147 -39.461 1.00 91.38 267 PHE A N 1
ATOM 2140 C CA . PHE A 1 267 ? 11.650 8.327 -40.431 1.00 91.38 267 PHE A CA 1
ATOM 2141 C C . PHE A 1 267 ? 11.852 9.653 -41.153 1.00 91.38 267 PHE A C 1
ATOM 2143 O O . PHE A 1 267 ? 11.855 10.718 -40.535 1.00 91.38 267 PHE A O 1
ATOM 2150 N N . LYS A 1 268 ? 11.998 9.595 -42.476 1.00 93.00 268 LYS A N 1
ATOM 2151 C CA . LYS A 1 268 ? 12.177 10.783 -43.319 1.00 93.00 268 LYS A CA 1
ATOM 2152 C C . LYS A 1 268 ? 11.128 10.807 -44.414 1.00 93.00 268 LYS A C 1
ATOM 2154 O O . LYS A 1 268 ? 10.730 9.760 -44.916 1.00 93.00 268 LYS A O 1
ATOM 2159 N N . LEU A 1 269 ? 10.714 12.006 -44.802 1.00 94.31 269 LEU A N 1
ATOM 2160 C CA . LEU A 1 269 ? 9.882 12.232 -45.976 1.00 94.31 269 LEU A CA 1
ATOM 2161 C C . LEU A 1 269 ? 10.752 12.779 -47.105 1.00 94.31 269 LEU A C 1
ATOM 2163 O O . LEU A 1 269 ? 11.487 13.746 -46.916 1.00 94.31 269 LEU A O 1
ATOM 2167 N N . SER A 1 270 ? 10.637 12.178 -48.281 1.00 93.81 270 SER A N 1
ATOM 2168 C CA . SER A 1 270 ? 11.264 12.651 -49.515 1.00 93.81 270 SER A CA 1
ATOM 2169 C C . SER A 1 270 ? 10.221 12.769 -50.623 1.00 93.81 270 SER A C 1
ATOM 2171 O O . SER A 1 270 ? 9.182 12.108 -50.586 1.00 93.81 270 SER A O 1
ATOM 2173 N N . ILE A 1 271 ? 10.478 13.642 -51.596 1.00 93.69 271 ILE A N 1
ATOM 2174 C CA . ILE A 1 271 ? 9.624 13.830 -52.771 1.00 93.69 271 ILE A CA 1
ATOM 2175 C C . ILE A 1 271 ? 10.437 13.413 -53.993 1.00 93.69 271 ILE A C 1
ATOM 2177 O O . ILE A 1 271 ? 11.572 13.848 -54.167 1.00 93.69 271 ILE A O 1
ATOM 2181 N N . THR A 1 272 ? 9.860 12.543 -54.813 1.00 92.06 272 THR A N 1
ATOM 2182 C CA . THR A 1 272 ? 10.467 12.083 -56.069 1.00 92.06 272 THR A CA 1
ATOM 2183 C C . THR A 1 272 ? 10.213 13.058 -57.214 1.00 92.06 272 THR A C 1
ATOM 2185 O O . THR A 1 272 ? 9.300 13.882 -57.151 1.00 92.06 272 THR A O 1
ATOM 2188 N N . GLU A 1 273 ? 10.965 12.909 -58.306 1.00 86.00 273 GLU A N 1
ATOM 2189 C CA . GLU A 1 273 ? 10.763 13.677 -59.544 1.00 86.00 273 GLU A CA 1
ATOM 2190 C C . GLU A 1 273 ? 9.357 13.479 -60.148 1.00 86.00 273 GLU A C 1
ATOM 2192 O O . GLU A 1 273 ? 8.820 14.381 -60.783 1.00 86.00 273 GLU A O 1
ATOM 2197 N N . GLU A 1 274 ? 8.706 12.343 -59.872 1.00 88.88 274 GLU A N 1
ATOM 2198 C CA . GLU A 1 274 ? 7.322 12.044 -60.274 1.00 88.88 274 GLU A CA 1
ATOM 2199 C C . GLU A 1 274 ? 6.260 12.613 -59.310 1.00 88.88 274 GLU A C 1
ATOM 2201 O O . GLU A 1 274 ? 5.094 12.216 -59.353 1.00 88.88 274 GLU A O 1
ATOM 2206 N N . ASN A 1 275 ? 6.649 13.515 -58.403 1.00 89.19 275 ASN A N 1
ATOM 2207 C CA . ASN A 1 275 ? 5.782 14.122 -57.390 1.00 89.19 275 ASN A CA 1
ATOM 2208 C C . ASN A 1 275 ? 5.115 13.102 -56.440 1.00 89.19 275 ASN A C 1
ATOM 2210 O O . ASN A 1 275 ? 4.044 13.350 -55.882 1.00 89.19 275 ASN A O 1
ATOM 2214 N N . LYS A 1 276 ? 5.748 11.939 -56.240 1.00 91.62 276 LYS A N 1
ATOM 2215 C CA . LYS A 1 276 ? 5.361 10.968 -55.206 1.00 91.62 276 LYS A CA 1
ATOM 2216 C C . LYS A 1 276 ? 6.104 11.277 -53.916 1.00 91.62 276 LYS A C 1
ATOM 2218 O O . LYS A 1 276 ? 7.323 11.455 -53.934 1.00 91.62 276 LYS A O 1
ATOM 2223 N N . ALA A 1 277 ? 5.369 11.294 -52.817 1.00 93.06 277 ALA A N 1
ATOM 2224 C CA . ALA A 1 277 ? 5.881 11.418 -51.467 1.00 93.06 277 ALA A CA 1
ATOM 2225 C C . ALA A 1 277 ? 6.243 10.024 -50.926 1.00 93.06 277 ALA A C 1
ATOM 2227 O O . ALA A 1 277 ? 5.407 9.117 -50.928 1.00 93.06 277 ALA A O 1
ATOM 2228 N N . ILE A 1 278 ? 7.486 9.853 -50.477 1.00 93.38 278 ILE A N 1
ATOM 2229 C CA . ILE A 1 278 ? 8.020 8.593 -49.953 1.00 93.38 278 ILE A CA 1
ATOM 2230 C C . ILE A 1 278 ? 8.456 8.801 -48.509 1.00 93.38 278 ILE A C 1
ATOM 2232 O O . ILE A 1 278 ? 9.346 9.608 -48.233 1.00 93.38 278 ILE A O 1
ATOM 2236 N N . ILE A 1 279 ? 7.859 8.035 -47.598 1.00 92.56 279 ILE A N 1
ATOM 2237 C CA . ILE A 1 279 ? 8.354 7.893 -46.230 1.00 92.56 279 ILE A CA 1
ATOM 2238 C C . ILE A 1 279 ? 9.398 6.784 -46.244 1.00 92.56 279 ILE A C 1
ATOM 2240 O O . ILE A 1 279 ? 9.092 5.663 -46.645 1.00 92.56 279 ILE A O 1
ATOM 2244 N N . THR A 1 280 ? 10.618 7.081 -45.815 1.00 92.44 280 THR A N 1
ATOM 2245 C CA . THR A 1 280 ? 11.712 6.112 -45.692 1.00 92.44 280 THR A CA 1
ATOM 2246 C C . THR A 1 280 ? 11.998 5.802 -44.233 1.00 92.44 280 THR A C 1
ATOM 2248 O O . THR A 1 280 ? 11.921 6.692 -43.386 1.00 92.44 280 THR A O 1
ATOM 2251 N N . LEU A 1 281 ? 12.399 4.562 -43.971 1.00 91.12 281 LEU A N 1
ATOM 2252 C CA . LEU A 1 281 ? 12.918 4.088 -42.694 1.00 91.12 281 LEU A CA 1
ATOM 2253 C C . LEU A 1 281 ? 14.305 3.498 -42.940 1.00 91.12 281 LEU A C 1
ATOM 2255 O O . LEU A 1 281 ? 14.413 2.531 -43.696 1.00 91.12 281 LEU A O 1
ATOM 2259 N N . ASP A 1 282 ? 15.338 4.079 -42.325 1.00 87.81 282 ASP A N 1
ATOM 2260 C CA . ASP A 1 282 ? 16.748 3.699 -42.560 1.00 87.81 282 ASP A CA 1
ATOM 2261 C C . ASP A 1 282 ? 17.144 3.843 -44.046 1.00 87.81 282 ASP A C 1
ATOM 2263 O O . ASP A 1 282 ? 17.713 2.946 -44.663 1.00 87.81 282 ASP A O 1
ATOM 2267 N N . ASP A 1 283 ? 16.712 4.954 -44.657 1.00 85.81 283 ASP A N 1
ATOM 2268 C CA . ASP A 1 283 ? 16.896 5.287 -46.079 1.00 85.81 283 ASP A CA 1
ATOM 2269 C C . ASP A 1 283 ? 16.283 4.269 -47.075 1.00 85.81 283 ASP A C 1
ATOM 2271 O O . ASP A 1 283 ? 16.477 4.367 -48.285 1.00 85.81 283 ASP A O 1
ATOM 2275 N N . GLN A 1 284 ? 15.470 3.325 -46.588 1.00 87.50 284 GLN A N 1
ATOM 2276 C CA . GLN A 1 284 ? 14.704 2.382 -47.404 1.00 87.50 284 GLN A CA 1
ATOM 2277 C C . GLN A 1 284 ? 13.228 2.806 -47.481 1.00 87.50 284 GLN A C 1
ATOM 2279 O O . GLN A 1 284 ? 12.628 3.075 -46.433 1.00 87.50 284 GLN A O 1
ATOM 2284 N N . PRO A 1 285 ? 12.587 2.809 -48.668 1.00 88.94 285 PRO A N 1
ATOM 2285 C CA . PRO A 1 285 ? 11.172 3.157 -48.814 1.00 88.94 285 PRO A CA 1
ATOM 2286 C C . PRO A 1 285 ? 10.283 2.319 -47.894 1.00 88.94 285 PRO A C 1
ATOM 2288 O O . PRO A 1 285 ? 10.399 1.096 -47.872 1.00 88.94 285 PRO A O 1
ATOM 2291 N N . LEU A 1 286 ? 9.423 2.968 -47.115 1.00 90.00 286 LEU A N 1
ATOM 2292 C CA . LEU A 1 286 ? 8.474 2.340 -46.195 1.00 90.00 286 LEU A CA 1
ATOM 2293 C C . LEU A 1 286 ? 7.038 2.487 -46.708 1.00 90.00 286 LEU A C 1
ATOM 2295 O O . LEU A 1 286 ? 6.324 1.496 -46.802 1.00 90.00 286 LEU A O 1
ATOM 2299 N N . LEU A 1 287 ? 6.633 3.713 -47.056 1.00 90.88 287 LEU A N 1
ATOM 2300 C CA . LEU A 1 287 ? 5.303 4.038 -47.582 1.00 90.88 287 LEU A CA 1
ATOM 2301 C C . LEU A 1 287 ? 5.428 5.030 -48.739 1.00 90.88 287 LEU A C 1
ATOM 2303 O O . LEU A 1 287 ? 6.280 5.919 -48.706 1.00 90.88 287 LEU A O 1
ATOM 2307 N N . ILE A 1 288 ? 4.565 4.896 -49.747 1.00 90.50 288 ILE A N 1
ATOM 2308 C CA . ILE A 1 288 ? 4.554 5.747 -50.942 1.00 90.50 288 ILE A CA 1
ATOM 2309 C C . ILE A 1 288 ? 3.130 6.242 -51.177 1.00 90.50 288 ILE A C 1
ATOM 2311 O O . ILE A 1 288 ? 2.183 5.460 -51.148 1.00 90.50 288 ILE A O 1
ATOM 2315 N N . THR A 1 289 ? 2.970 7.537 -51.432 1.00 90.06 289 THR A N 1
ATOM 2316 C CA . THR A 1 289 ? 1.681 8.127 -51.807 1.00 90.06 289 THR A CA 1
ATOM 2317 C C . THR A 1 289 ? 1.871 9.306 -52.755 1.00 90.06 289 THR A C 1
ATOM 2319 O O . THR A 1 289 ? 2.909 9.961 -52.770 1.00 90.06 289 THR A O 1
ATOM 2322 N N . THR A 1 290 ? 0.856 9.600 -53.559 1.00 91.38 290 THR A N 1
ATOM 2323 C CA . THR A 1 290 ? 0.796 10.811 -54.392 1.00 91.38 290 THR A CA 1
ATOM 2324 C C . THR A 1 290 ? 0.262 12.024 -53.621 1.00 91.38 290 THR A C 1
ATOM 2326 O O . THR A 1 290 ? 0.307 13.143 -54.123 1.00 91.38 290 THR A O 1
ATOM 2329 N N . GLN A 1 291 ? -0.234 11.832 -52.392 1.00 93.06 291 GLN A N 1
ATOM 2330 C CA . GLN A 1 291 ? -0.797 12.895 -51.559 1.00 93.06 291 GLN A CA 1
ATOM 2331 C C . GLN A 1 291 ? 0.202 13.360 -50.492 1.00 93.06 291 GLN A C 1
ATOM 2333 O O . GLN A 1 291 ? 0.359 12.733 -49.444 1.00 93.06 291 GLN A O 1
ATOM 2338 N N . LEU A 1 292 ? 0.850 14.506 -50.721 1.00 91.06 292 LEU A N 1
ATOM 2339 C CA . LEU A 1 292 ? 1.861 15.052 -49.806 1.00 91.06 292 LEU A CA 1
ATOM 2340 C C . LEU A 1 292 ? 1.314 15.357 -48.398 1.00 91.06 292 LEU A C 1
ATOM 2342 O O . LEU A 1 292 ? 2.001 15.136 -47.402 1.00 91.06 292 LEU A O 1
ATOM 2346 N N . SER A 1 293 ? 0.079 15.852 -48.286 1.00 89.62 293 SER A N 1
ATOM 2347 C CA . SER A 1 293 ? -0.562 16.131 -46.990 1.00 89.62 293 SER A CA 1
ATOM 2348 C C . SER A 1 293 ? -0.779 14.860 -46.163 1.00 89.62 293 SER A C 1
ATOM 2350 O O . SER A 1 293 ? -0.558 14.867 -44.952 1.00 89.62 293 SER A O 1
ATOM 2352 N N . LEU A 1 294 ? -1.153 13.763 -46.823 1.00 88.81 294 LEU A N 1
ATOM 2353 C CA . LEU A 1 294 ? -1.320 12.454 -46.202 1.00 88.81 294 LEU A CA 1
ATOM 2354 C C . LEU A 1 294 ? 0.027 11.899 -45.725 1.00 88.81 294 LEU A C 1
ATOM 2356 O O . LEU A 1 294 ? 0.135 11.472 -44.579 1.00 88.81 294 LEU A O 1
ATOM 2360 N N . ALA A 1 295 ? 1.070 11.999 -46.557 1.00 90.25 295 ALA A N 1
ATOM 2361 C CA . ALA A 1 295 ? 2.421 11.572 -46.193 1.00 90.25 295 ALA A CA 1
ATOM 2362 C C . ALA A 1 295 ? 2.971 12.329 -44.972 1.00 90.25 295 ALA A C 1
ATOM 2364 O O . ALA A 1 295 ? 3.551 11.722 -44.075 1.00 90.25 295 ALA A O 1
ATOM 2365 N N . ASN A 1 296 ? 2.747 13.645 -44.898 1.00 90.50 296 ASN A N 1
ATOM 2366 C CA . ASN A 1 296 ? 3.135 14.450 -43.737 1.00 90.50 296 ASN A CA 1
ATOM 2367 C C . ASN A 1 296 ? 2.408 14.013 -42.455 1.00 90.50 296 ASN A C 1
ATOM 2369 O O . ASN A 1 296 ? 3.027 13.925 -41.397 1.00 90.50 296 ASN A O 1
ATOM 2373 N N . ASN A 1 297 ? 1.108 13.711 -42.544 1.00 89.38 297 ASN A N 1
ATOM 2374 C CA . ASN A 1 297 ? 0.326 13.224 -41.404 1.00 89.38 297 ASN A CA 1
ATOM 2375 C C . ASN A 1 297 ? 0.837 11.857 -40.923 1.00 89.38 297 ASN A C 1
ATOM 2377 O O . ASN A 1 297 ? 1.102 11.681 -39.736 1.00 89.38 297 ASN A O 1
ATOM 2381 N N . TRP A 1 298 ? 1.058 10.921 -41.849 1.00 91.56 298 TRP A N 1
ATOM 2382 C CA . TRP A 1 298 ? 1.627 9.609 -41.541 1.00 91.56 298 TRP A CA 1
ATOM 2383 C C . TRP A 1 298 ? 3.009 9.706 -40.893 1.00 91.56 298 TRP A C 1
ATOM 2385 O O . TRP A 1 298 ? 3.241 9.051 -39.878 1.00 91.56 298 TRP A O 1
ATOM 2395 N N . LEU A 1 299 ? 3.903 10.547 -41.427 1.00 91.81 299 LEU A N 1
ATOM 2396 C CA . LEU A 1 299 ? 5.224 10.769 -40.838 1.00 91.81 299 LEU A CA 1
ATOM 2397 C C . LEU A 1 299 ? 5.103 11.302 -39.406 1.00 91.81 299 LEU A C 1
ATOM 2399 O O . LEU A 1 299 ? 5.710 10.744 -38.496 1.00 91.81 299 LEU A O 1
ATOM 2403 N N . TYR A 1 300 ? 4.287 12.338 -39.198 1.00 89.56 300 TYR A N 1
ATOM 2404 C CA . TYR A 1 300 ? 4.076 12.917 -37.874 1.00 89.56 300 TYR A CA 1
ATOM 2405 C C . TYR A 1 300 ? 3.565 11.878 -36.870 1.00 89.56 300 TYR A C 1
ATOM 2407 O O . TYR A 1 300 ? 4.072 11.800 -35.753 1.00 89.56 300 TYR A O 1
ATOM 2415 N N . ARG A 1 301 ? 2.587 11.051 -37.257 1.00 87.06 301 ARG A N 1
ATOM 2416 C CA . ARG A 1 301 ? 2.026 10.025 -36.371 1.00 87.06 301 ARG A CA 1
ATOM 2417 C C . ARG A 1 301 ? 3.006 8.887 -36.079 1.00 87.06 301 ARG A C 1
ATOM 2419 O O . ARG A 1 301 ? 3.048 8.435 -34.940 1.00 87.06 301 ARG A O 1
ATOM 2426 N N . LEU A 1 302 ? 3.830 8.475 -37.048 1.00 88.75 302 LEU A N 1
ATOM 2427 C CA . LEU A 1 302 ? 4.917 7.509 -36.820 1.00 88.75 302 LEU A CA 1
ATOM 2428 C C . LEU A 1 302 ? 5.947 8.044 -35.831 1.00 88.75 302 LEU A C 1
ATOM 2430 O O . LEU A 1 302 ? 6.325 7.346 -34.898 1.00 88.75 302 LEU A O 1
ATOM 2434 N N . GLN A 1 303 ? 6.376 9.291 -36.022 1.00 88.50 303 GLN A N 1
ATOM 2435 C CA . GLN A 1 303 ? 7.335 9.939 -35.134 1.00 88.50 303 GLN A CA 1
ATOM 2436 C C . GLN A 1 303 ? 6.761 10.105 -33.731 1.00 88.50 303 GLN A C 1
ATOM 2438 O O . GLN A 1 303 ? 7.431 9.779 -32.759 1.00 88.50 303 GLN A O 1
ATOM 2443 N N . LYS A 1 304 ? 5.504 10.547 -33.628 1.00 83.12 304 LYS A N 1
ATOM 2444 C CA . LYS A 1 304 ? 4.801 10.717 -32.355 1.00 83.12 304 LYS A CA 1
ATOM 2445 C C . LYS A 1 304 ? 4.624 9.398 -31.604 1.00 83.12 304 LYS A C 1
ATOM 2447 O O . LYS A 1 304 ? 4.752 9.400 -30.392 1.00 83.12 304 LYS A O 1
ATOM 2452 N N . ALA A 1 305 ? 4.344 8.296 -32.300 1.00 78.56 305 ALA A N 1
ATOM 2453 C CA . ALA A 1 305 ? 4.191 6.986 -31.670 1.00 78.56 305 ALA A CA 1
ATOM 2454 C C . ALA A 1 305 ? 5.490 6.482 -31.010 1.00 78.56 305 ALA A C 1
ATOM 2456 O O . ALA A 1 305 ? 5.433 5.608 -30.156 1.00 78.56 305 ALA A O 1
ATOM 2457 N N . LEU A 1 306 ? 6.653 7.017 -31.394 1.00 78.50 306 LEU A N 1
ATOM 2458 C CA . LEU A 1 306 ? 7.968 6.584 -30.908 1.00 78.50 306 LEU A CA 1
ATOM 2459 C C . LEU A 1 306 ? 8.579 7.507 -29.838 1.00 78.50 306 LEU A C 1
ATOM 2461 O O . LEU A 1 306 ? 9.722 7.275 -29.438 1.00 78.50 306 LEU A O 1
ATOM 2465 N N . VAL A 1 307 ? 7.849 8.540 -29.401 1.00 70.81 307 VAL A N 1
ATOM 2466 C CA . VAL A 1 307 ? 8.250 9.506 -28.357 1.00 70.81 307 VAL A CA 1
ATOM 2467 C C . VAL A 1 307 ? 7.478 9.227 -27.078 1.00 70.81 307 VAL A C 1
ATOM 2469 O O . VAL A 1 307 ? 8.135 9.163 -26.017 1.00 70.81 307 VAL A O 1
#

Radius of gyration: 28.79 Å; Cα contacts (8 Å, |Δi|>4): 361; chains: 1; bounding box: 58×39×100 Å

Secondary structure (DSSP, 8-state):
--------TTSPPBP-TTSSSSSS-HHHHHHHHHHHHHHHHHHHHHHHHHHHHHHHHHHHTT----HHHHHHHHHHHHHHHHHHHHHHHHHHHHHHHT----TTPBPTTS-BHHHHHHHHHHHHHHHHHHHHHHHHHHHHIIIIISTT-SS-S-HHHHHHHHHHHHHHHHHHHHHHHHHHTS-TT-HHHHHHHHT--HHHHHHS-----BHHHHHHHT-SSS--PPEEEETTEEEETTEEEEE--TT--HHHHHHHHTSSPPPGGGEEEEE-TTS-EEEEETTEEEEEES-HHHHHHHHHHHHHHT-

Mean predicted aligned error: 13.37 Å

pLDDT: mean 85.68, std 14.87, range [34.12, 98.81]

Foldseek 3Di:
DDDDDPDDPPFFQWADLLLHSDQDQPLLVLLVLLLVLLVLLLVLLVCLQCVVVCVVVCVVVVHDDDSVVSLVSSLVSLVVSLVSLVVNLVSLVLLLLRWDFDQPFAFPVRHGLVRLSVCLNVLSVVLSVLSVVLSVVLVCLCPPVPVPPSNSDDPVSSVSSVVSSVSSVVSSVSVCCNCQVRVNSPSVSVCVVVVPDPVNVVPPPPPTDGSVRSSVVSPPPVPQQAWDDDDQFIDGRHDTLDGDDPPD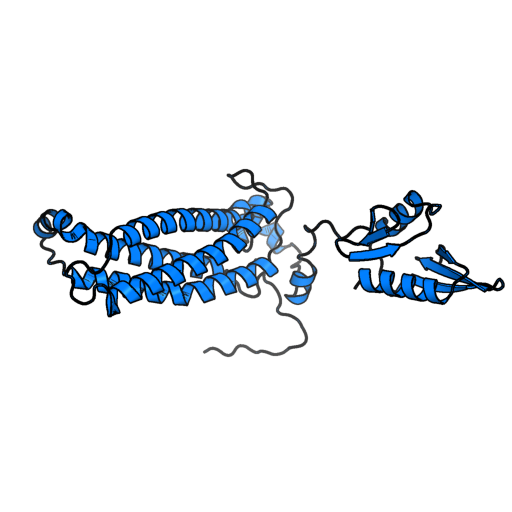PRVVLRCVRRVDQDALVQWDWDADPVCKIFTDGVNHGRDIDNDPVRSVSNSVSSNVSND

Sequence (307 aa):
MFLFLITDASSGLDLGINGLPYPLPIHPNLVHFTVGLFVLAIFFDVFGFLYPLERPIMKLIHIKPDRAAFFDLGWWNLLAVAIVTFFTVAAGFFEMLLADPPPSVLSPWGLPAFETMYLHGVGGVFSLMIIVLLTIWRGFQRYQWRRKETVQVEWRYVVVSLIAIVFITVQAEMGAQLAGTFGIHNTAARLIRQQITEAELASAPKKTRTVSEAIAYSTPNLPQPKFYRQGQTLYFGIDDVMDLPQDTDWETLLSRLNQKKWSADQFKLSITEENKAIITLDDQPLLITTQLSLANNWLYRLQKALV

Nearest PDB structures (foldseek):
  6egc-assembly1_A  TM=5.293E-01  e=7.916E-01  synthetic construct
  7x8v-assembly5_E  TM=4.516E-01  e=8.719E-01  Oryza sativa Japonica Group
  7jh6-assembly4_D  TM=4.117E-01  e=9.150E-01  synthetic construct